Protein AF-A0A922XFR5-F1 (afdb_monomer_lite)

pLDDT: mean 88.76, std 14.53, range [26.66, 98.44]

Structure (mmCIF, N/CA/C/O backbone):
data_AF-A0A922XFR5-F1
#
_entry.id   AF-A0A922XFR5-F1
#
loop_
_atom_site.group_PDB
_atom_site.id
_atom_site.type_symbol
_atom_site.label_atom_id
_atom_site.label_alt_id
_atom_site.label_comp_id
_atom_site.label_asym_id
_atom_site.label_entity_id
_atom_site.label_seq_id
_atom_site.pdbx_PDB_ins_code
_atom_site.Cartn_x
_atom_site.Cartn_y
_atom_site.Cartn_z
_atom_site.occupancy
_atom_site.B_iso_or_equiv
_atom_site.auth_seq_id
_atom_site.auth_comp_id
_atom_site.auth_asym_id
_atom_site.auth_atom_id
_atom_site.pdbx_PDB_model_num
ATOM 1 N N . MET A 1 1 ? -13.979 -2.930 -39.082 1.00 29.98 1 MET A N 1
ATOM 2 C CA . MET A 1 1 ? -14.237 -2.224 -37.809 1.00 29.98 1 MET A CA 1
ATOM 3 C C . MET A 1 1 ? -14.228 -3.262 -36.703 1.00 29.98 1 MET A C 1
ATOM 5 O O . MET A 1 1 ? -15.200 -3.990 -36.569 1.00 29.98 1 MET A O 1
ATOM 9 N N . ALA A 1 2 ? -13.094 -3.421 -36.020 1.00 27.09 2 ALA A N 1
ATOM 10 C CA . ALA A 1 2 ? -12.931 -4.389 -34.940 1.00 27.09 2 ALA A CA 1
ATOM 11 C C . ALA A 1 2 ? -13.116 -3.671 -33.601 1.00 27.09 2 ALA A C 1
ATOM 13 O O . ALA A 1 2 ? -12.470 -2.659 -33.331 1.00 27.09 2 ALA A O 1
ATOM 14 N N . THR A 1 3 ? -14.049 -4.181 -32.810 1.00 26.66 3 THR A N 1
ATOM 15 C CA . THR A 1 3 ? -14.408 -3.720 -31.474 1.00 26.66 3 THR A CA 1
ATOM 16 C C . THR A 1 3 ? -13.213 -3.912 -30.544 1.00 26.66 3 THR A C 1
ATOM 18 O O . THR A 1 3 ? -12.797 -5.041 -30.294 1.00 26.66 3 THR A O 1
ATOM 21 N N . ALA A 1 4 ? -12.640 -2.814 -30.050 1.00 30.84 4 ALA A N 1
ATOM 22 C CA . ALA A 1 4 ? -11.650 -2.856 -28.983 1.00 30.84 4 ALA A CA 1
ATOM 23 C C . ALA A 1 4 ? -12.293 -3.479 -27.735 1.00 30.84 4 ALA A C 1
ATOM 25 O O . ALA A 1 4 ? -13.355 -3.034 -27.291 1.00 30.84 4 ALA A O 1
ATOM 26 N N . ALA A 1 5 ? -11.668 -4.526 -27.195 1.00 29.92 5 ALA A N 1
ATOM 27 C CA . ALA A 1 5 ? -12.062 -5.114 -25.927 1.00 29.92 5 ALA A CA 1
ATOM 28 C C . ALA A 1 5 ? -11.994 -4.031 -24.840 1.00 29.92 5 ALA A C 1
ATOM 30 O O . ALA A 1 5 ? -10.959 -3.394 -24.645 1.00 29.92 5 ALA A O 1
ATOM 31 N N . ARG A 1 6 ? -13.122 -3.783 -24.166 1.00 34.06 6 ARG A N 1
ATOM 32 C CA . ARG A 1 6 ? -13.171 -2.921 -22.984 1.00 34.06 6 ARG A CA 1
ATOM 33 C C . ARG A 1 6 ? -12.269 -3.533 -21.911 1.00 34.06 6 ARG A C 1
ATOM 35 O O . ARG A 1 6 ? -12.455 -4.696 -21.553 1.00 34.06 6 ARG A O 1
ATOM 42 N N . ALA A 1 7 ? -11.338 -2.732 -21.394 1.00 39.91 7 ALA A N 1
ATOM 43 C CA . ALA A 1 7 ? -10.716 -2.975 -20.099 1.00 39.91 7 ALA A CA 1
ATOM 44 C C . ALA A 1 7 ? -11.827 -3.315 -19.089 1.00 39.91 7 ALA A C 1
ATOM 46 O O . ALA A 1 7 ? -12.864 -2.648 -19.077 1.00 39.91 7 ALA A O 1
ATOM 47 N N . GLY A 1 8 ? -11.643 -4.402 -18.334 1.00 40.25 8 GLY A N 1
ATOM 48 C CA . GLY A 1 8 ? -12.671 -4.973 -17.461 1.00 40.25 8 GLY A CA 1
ATOM 49 C C . GLY A 1 8 ? -13.310 -3.916 -16.563 1.00 40.25 8 GLY A C 1
ATOM 50 O O . GLY A 1 8 ? -12.606 -3.092 -15.983 1.00 40.25 8 GLY A O 1
ATOM 51 N N . GLU A 1 9 ? -14.640 -3.932 -16.498 1.00 38.00 9 GLU A N 1
ATOM 52 C CA . GLU A 1 9 ? -15.442 -2.974 -15.739 1.00 38.00 9 GLU A CA 1
ATOM 53 C C . GLU A 1 9 ? -14.920 -2.847 -14.302 1.00 38.00 9 GLU A C 1
ATOM 55 O O . GLU A 1 9 ? -14.861 -3.816 -13.542 1.00 38.00 9 GLU A O 1
ATOM 60 N N . SER A 1 10 ? -14.525 -1.629 -13.933 1.00 57.09 10 SER A N 1
ATOM 61 C CA . SER A 1 10 ? -14.283 -1.254 -12.546 1.00 57.09 10 SER A CA 1
ATOM 62 C C . SER A 1 10 ? -15.570 -1.482 -11.755 1.00 57.09 10 SER A C 1
ATOM 64 O O . SER A 1 10 ? -16.579 -0.830 -12.025 1.00 57.09 10 SER A O 1
ATOM 66 N N . SER A 1 11 ? -15.552 -2.391 -10.780 1.00 74.81 11 SER A N 1
ATOM 67 C CA . SER A 1 11 ? -16.662 -2.510 -9.832 1.00 74.81 11 SER A CA 1
ATOM 68 C C . SER A 1 11 ? -16.739 -1.242 -8.986 1.00 74.81 11 SER A C 1
ATOM 70 O O . SER A 1 11 ? -15.722 -0.803 -8.439 1.00 74.81 11 SER A O 1
ATOM 72 N N . GLU A 1 12 ? -17.944 -0.694 -8.838 1.00 86.38 12 GLU A N 1
ATOM 73 C CA . GLU A 1 12 ? -18.210 0.436 -7.949 1.00 86.38 12 GLU A CA 1
ATOM 74 C C . GLU A 1 12 ? -17.898 0.089 -6.487 1.00 86.38 12 GLU A C 1
ATOM 76 O O . GLU A 1 12 ? -17.862 -1.081 -6.080 1.00 86.38 12 GLU A O 1
ATOM 81 N N . ALA A 1 13 ? -17.673 1.128 -5.686 1.00 90.69 13 ALA A N 1
ATOM 82 C CA . ALA A 1 13 ? -17.503 0.988 -4.252 1.00 90.69 13 ALA A CA 1
ATOM 83 C C . ALA A 1 13 ? -18.782 0.458 -3.585 1.00 90.69 13 ALA A C 1
ATOM 85 O O . ALA A 1 13 ? -19.897 0.766 -4.001 1.00 90.69 13 ALA A O 1
ATOM 86 N N . SER A 1 14 ? -18.639 -0.300 -2.498 1.00 92.44 14 SER A N 1
ATOM 87 C CA . SER A 1 14 ? -19.768 -0.972 -1.846 1.00 92.44 14 SER A CA 1
ATOM 88 C C . SER A 1 14 ? -19.690 -0.892 -0.324 1.00 92.44 14 SER A C 1
ATOM 90 O O . SER A 1 14 ? -18.620 -0.995 0.270 1.00 92.44 14 SER A O 1
ATOM 92 N N . THR A 1 15 ? -20.852 -0.773 0.314 1.00 91.94 15 THR A N 1
ATOM 93 C CA . THR A 1 15 ? -21.045 -0.891 1.773 1.00 91.94 15 THR A CA 1
ATOM 94 C C . THR A 1 15 ? -22.061 -1.983 2.133 1.00 91.94 15 THR A C 1
ATOM 96 O O . THR A 1 15 ? -22.548 -2.017 3.257 1.00 91.94 15 THR A O 1
ATOM 99 N N . SER A 1 16 ? -22.443 -2.849 1.184 1.00 93.19 16 SER A N 1
ATOM 100 C CA . SER A 1 16 ? -23.486 -3.856 1.414 1.00 93.19 16 SER A CA 1
ATOM 101 C C . SER A 1 16 ? -23.030 -4.976 2.356 1.00 93.19 16 SER A C 1
ATOM 103 O O . SER A 1 16 ? -21.865 -5.386 2.352 1.00 93.19 16 SER A O 1
ATOM 105 N N . GLU A 1 17 ? -23.978 -5.531 3.112 1.00 93.62 17 GLU A N 1
ATOM 106 C CA . GLU A 1 17 ? -23.730 -6.653 4.026 1.00 93.62 17 GLU A CA 1
ATOM 107 C C . GLU A 1 17 ? -23.214 -7.902 3.295 1.00 93.62 17 GLU A C 1
ATOM 109 O O . GLU A 1 17 ? -22.351 -8.615 3.806 1.00 93.62 17 GLU A O 1
ATOM 114 N N . ALA A 1 18 ? -23.696 -8.155 2.073 1.00 95.88 18 ALA A N 1
ATOM 115 C CA . ALA A 1 18 ? -23.247 -9.281 1.255 1.00 95.88 18 ALA A CA 1
ATOM 116 C C . ALA A 1 18 ? -21.755 -9.160 0.899 1.00 95.88 18 ALA A C 1
ATOM 118 O O . ALA A 1 18 ? -20.990 -10.109 1.095 1.00 95.88 18 ALA A O 1
ATOM 119 N N . THR A 1 19 ? -21.336 -7.973 0.453 1.00 96.00 19 THR A N 1
ATOM 120 C CA . THR A 1 19 ? -19.939 -7.631 0.150 1.00 96.00 19 THR A CA 1
ATOM 121 C C . THR A 1 19 ? -19.064 -7.711 1.403 1.00 96.00 19 THR A C 1
ATOM 123 O O . THR A 1 19 ? -17.961 -8.260 1.362 1.00 96.00 19 THR A O 1
ATOM 126 N N . GLN A 1 20 ? -19.560 -7.216 2.540 1.00 96.56 20 GLN A N 1
ATOM 127 C CA . GLN A 1 20 ? -18.869 -7.308 3.827 1.00 96.56 20 GLN A CA 1
ATOM 128 C C . GLN A 1 20 ? -18.651 -8.764 4.249 1.00 96.56 20 GLN A C 1
ATOM 130 O O . GLN A 1 20 ? -17.552 -9.144 4.656 1.00 96.56 20 GLN A O 1
ATOM 135 N N . ALA A 1 21 ? -19.686 -9.600 4.136 1.00 96.69 21 ALA A N 1
ATOM 136 C CA . ALA A 1 21 ? -19.612 -11.012 4.489 1.00 96.69 21 ALA A CA 1
ATOM 137 C C . ALA A 1 21 ? -18.657 -11.787 3.568 1.00 96.69 21 ALA A C 1
ATOM 139 O O . ALA A 1 21 ? -17.939 -12.666 4.042 1.00 96.69 21 ALA A O 1
ATOM 140 N N . GLU A 1 22 ? -18.628 -11.463 2.273 1.00 96.12 22 GLU A N 1
ATOM 141 C CA . GLU A 1 22 ? -17.660 -12.003 1.312 1.00 96.12 22 GLU A CA 1
ATOM 142 C C . GLU A 1 22 ? -16.221 -11.647 1.704 1.00 96.12 22 GLU A C 1
ATOM 144 O O . GLU A 1 22 ? -15.396 -12.546 1.857 1.00 96.12 22 GLU A O 1
ATOM 149 N N . SER A 1 23 ? -15.947 -10.361 1.946 1.00 96.31 23 SER A N 1
ATOM 150 C CA . SER A 1 23 ? -14.629 -9.875 2.373 1.00 96.31 23 SER A CA 1
ATOM 151 C C . SER A 1 23 ? -14.168 -10.530 3.677 1.00 96.31 23 SER A C 1
ATOM 153 O O . SER A 1 23 ? -13.049 -11.028 3.790 1.00 96.31 23 SER A O 1
ATOM 155 N N . ARG A 1 24 ? -15.067 -10.640 4.662 1.00 97.06 24 ARG A N 1
ATOM 156 C CA . ARG A 1 24 ? -14.761 -11.295 5.938 1.00 97.06 24 ARG A CA 1
ATOM 157 C C . ARG A 1 24 ? -14.366 -12.763 5.754 1.00 97.06 24 ARG A C 1
ATOM 159 O O . ARG A 1 24 ? -13.491 -13.241 6.469 1.00 97.06 24 ARG A O 1
ATOM 166 N N . ARG A 1 25 ? -14.984 -13.481 4.807 1.00 95.94 25 ARG A N 1
ATOM 167 C CA . ARG A 1 25 ? -14.645 -14.884 4.505 1.00 95.94 25 ARG A CA 1
ATOM 168 C C . ARG A 1 25 ? -13.300 -15.038 3.793 1.00 95.94 25 ARG A C 1
ATOM 170 O O . ARG A 1 25 ? -12.688 -16.092 3.929 1.00 95.94 25 ARG A O 1
ATOM 177 N N . SER A 1 26 ? -12.837 -14.030 3.051 1.00 94.38 26 SER A N 1
ATOM 178 C CA . SER A 1 26 ? -11.552 -14.099 2.343 1.00 94.38 26 SER A CA 1
ATOM 179 C C . SER A 1 26 ? -10.339 -13.841 3.240 1.00 94.38 26 SER A C 1
ATOM 181 O O . SER A 1 26 ? -9.211 -14.077 2.811 1.00 94.38 26 SER A O 1
ATOM 183 N N . ILE A 1 27 ? -10.540 -13.363 4.474 1.00 97.31 27 ILE A N 1
ATOM 184 C CA . ILE A 1 27 ? -9.463 -13.117 5.440 1.00 97.31 27 ILE A CA 1
ATOM 185 C C . ILE A 1 27 ? -9.073 -14.441 6.118 1.00 97.31 27 ILE A C 1
ATOM 187 O O . ILE A 1 27 ? -9.879 -15.013 6.859 1.00 97.31 27 ILE A O 1
ATOM 191 N N . PRO A 1 28 ? -7.834 -14.938 5.943 1.00 96.12 28 PRO A N 1
ATOM 192 C CA . PRO A 1 28 ? -7.411 -16.209 6.516 1.00 96.12 28 PRO A CA 1
ATOM 193 C C . PRO A 1 28 ? -7.019 -16.042 7.993 1.00 96.12 28 PRO A C 1
ATOM 195 O O . PRO A 1 28 ? -5.842 -16.091 8.340 1.00 96.12 28 PRO A O 1
ATOM 198 N N . LEU A 1 29 ? -8.001 -15.877 8.889 1.00 96.38 29 LEU A N 1
ATOM 199 C CA . LEU A 1 29 ? -7.775 -15.647 10.329 1.00 96.38 29 LEU A CA 1
ATOM 200 C C . LEU A 1 29 ? -6.796 -16.647 10.971 1.00 96.38 29 LEU A C 1
ATOM 202 O O . LEU A 1 29 ? -6.011 -16.272 11.839 1.00 96.38 29 LEU A O 1
ATOM 206 N N . ALA A 1 30 ? -6.807 -17.908 10.534 1.00 96.62 30 ALA A N 1
ATOM 207 C CA . ALA A 1 30 ? -5.901 -18.944 11.031 1.00 96.62 30 ALA A CA 1
ATOM 208 C C . ALA A 1 30 ? -4.420 -18.714 10.659 1.00 96.62 30 ALA A C 1
ATOM 210 O O . ALA A 1 30 ? -3.543 -19.200 11.366 1.00 96.62 30 ALA A O 1
ATOM 211 N N . LYS A 1 31 ? -4.138 -17.970 9.579 1.00 97.25 31 LYS A N 1
ATOM 212 C CA . LYS A 1 31 ? -2.778 -17.613 9.136 1.00 97.25 31 LYS A CA 1
ATOM 213 C C . LYS A 1 31 ? -2.261 -16.312 9.754 1.00 97.25 31 LYS A C 1
ATOM 215 O O . LYS A 1 31 ? -1.058 -16.082 9.733 1.00 97.25 31 LYS A O 1
ATOM 220 N N . ILE A 1 32 ? -3.148 -15.481 10.305 1.00 97.69 32 ILE A N 1
ATOM 221 C CA . ILE A 1 32 ? -2.755 -14.277 11.047 1.00 97.69 32 ILE A CA 1
ATOM 222 C C . ILE A 1 32 ? -1.973 -14.691 12.292 1.00 97.69 32 ILE A C 1
ATOM 224 O O . ILE A 1 32 ? -2.370 -15.644 12.973 1.00 97.69 32 ILE A O 1
ATOM 228 N N . ASP A 1 33 ? -0.897 -13.961 12.592 1.00 93.56 33 ASP A N 1
ATOM 229 C CA . ASP A 1 33 ? -0.103 -14.142 13.808 1.00 93.56 33 ASP A CA 1
ATOM 230 C C . ASP A 1 33 ? -1.028 -14.215 15.046 1.00 93.56 33 ASP A C 1
ATOM 232 O O . ASP A 1 33 ? -1.878 -13.330 15.232 1.00 93.56 33 ASP A O 1
ATOM 236 N N . PRO A 1 34 ? -0.909 -15.263 15.889 1.00 96.56 34 PRO A N 1
ATOM 237 C CA . PRO A 1 34 ? -1.756 -15.443 17.064 1.00 96.56 34 PRO A CA 1
ATOM 238 C C . PRO A 1 34 ? -1.871 -14.205 17.957 1.00 96.56 34 PRO A C 1
ATOM 240 O O . PRO A 1 34 ? -2.935 -14.003 18.541 1.00 96.56 34 PRO A O 1
ATOM 243 N N . GLN A 1 35 ? -0.832 -13.364 18.027 1.00 96.38 35 GLN A N 1
ATOM 244 C CA . GLN A 1 35 ? -0.852 -12.150 18.846 1.00 96.38 35 GLN A CA 1
ATOM 245 C C . GLN A 1 35 ? -1.883 -11.111 18.364 1.00 96.38 35 GLN A C 1
ATOM 247 O O . GLN A 1 35 ? -2.485 -10.415 19.178 1.00 96.38 35 GLN A O 1
ATOM 252 N N . PHE A 1 36 ? -2.131 -11.020 17.050 1.00 97.62 36 PHE A N 1
ATOM 253 C CA . PHE A 1 36 ? -3.036 -10.022 16.460 1.00 97.62 36 PHE A CA 1
ATOM 254 C C . PHE A 1 36 ? -4.434 -10.575 16.175 1.00 97.62 36 PHE A C 1
ATOM 256 O O . PHE A 1 36 ? -5.383 -9.807 16.003 1.00 97.62 36 PHE A O 1
ATOM 263 N N . ARG A 1 37 ? -4.589 -11.904 16.140 1.00 97.94 37 ARG A N 1
ATOM 264 C CA . ARG A 1 37 ? -5.852 -12.572 15.798 1.00 97.94 37 ARG A CA 1
ATOM 265 C C . ARG A 1 37 ? -7.050 -12.107 16.647 1.00 97.94 37 ARG A C 1
ATOM 267 O O . ARG A 1 37 ? -8.096 -11.870 16.042 1.00 97.94 37 ARG A O 1
ATOM 274 N N . PRO A 1 38 ? -6.947 -11.921 17.983 1.00 97.56 38 PRO A N 1
ATOM 275 C CA . PRO A 1 38 ? -8.071 -11.427 18.783 1.00 97.56 38 PRO A CA 1
ATOM 276 C C . PRO A 1 38 ? -8.521 -10.019 18.376 1.00 97.56 38 PRO A C 1
ATOM 278 O O . PRO A 1 38 ? -9.718 -9.780 18.231 1.00 97.56 38 PRO A O 1
ATOM 281 N N . ALA A 1 39 ? -7.575 -9.107 18.136 1.00 96.94 39 ALA A N 1
ATOM 282 C CA . ALA A 1 39 ? -7.875 -7.734 17.734 1.00 96.94 39 ALA A CA 1
ATOM 283 C C . ALA A 1 39 ? -8.526 -7.685 16.343 1.00 96.94 39 ALA A C 1
ATOM 285 O O . ALA A 1 39 ? -9.562 -7.047 16.163 1.00 96.94 39 ALA A O 1
ATOM 286 N N . VAL A 1 40 ? -7.981 -8.435 15.379 1.00 98.31 40 VAL A N 1
ATOM 287 C CA . VAL A 1 40 ? -8.573 -8.552 14.038 1.00 98.31 40 VAL A CA 1
ATOM 288 C C . VAL A 1 40 ? -9.990 -9.125 14.120 1.00 98.31 40 VAL A C 1
ATOM 290 O O . VAL A 1 40 ? -10.917 -8.557 13.547 1.00 98.31 40 VAL A O 1
ATOM 293 N N . ALA A 1 41 ? -10.192 -10.212 14.871 1.00 97.62 41 ALA A N 1
ATOM 294 C CA . ALA A 1 41 ? -11.512 -10.816 15.039 1.00 97.62 41 ALA A CA 1
ATOM 295 C C . ALA A 1 41 ? -12.522 -9.842 15.674 1.00 97.62 41 ALA A C 1
ATOM 297 O O . ALA A 1 41 ? -13.667 -9.782 15.228 1.00 97.62 41 ALA A O 1
ATOM 298 N N . ALA A 1 42 ? -12.101 -9.043 16.659 1.00 95.44 42 ALA A N 1
ATOM 299 C CA . ALA A 1 42 ? -12.957 -8.066 17.330 1.00 95.44 42 ALA A CA 1
ATOM 300 C C . ALA A 1 42 ? -13.427 -6.923 16.411 1.00 95.44 42 ALA A C 1
ATOM 302 O O . ALA A 1 42 ? -14.540 -6.421 16.597 1.00 95.44 42 ALA A O 1
ATOM 303 N N . VAL A 1 43 ? -12.608 -6.516 15.433 1.00 96.75 43 VAL A N 1
ATOM 304 C CA . VAL A 1 43 ? -12.993 -5.532 14.404 1.00 96.75 43 VAL A CA 1
ATOM 305 C C . VAL A 1 43 ? -13.923 -6.161 13.364 1.00 96.75 43 VAL A C 1
ATOM 307 O O . VAL A 1 43 ? -14.919 -5.555 12.985 1.00 96.75 43 VAL A O 1
ATOM 310 N N . LEU A 1 44 ? -13.637 -7.389 12.918 1.00 97.12 44 LEU A N 1
ATOM 311 C CA . LEU A 1 44 ? -14.427 -8.070 11.882 1.00 97.12 44 LEU A CA 1
ATOM 312 C C . LEU A 1 44 ? -15.806 -8.554 12.356 1.00 97.12 44 LEU A C 1
ATOM 314 O O . LEU A 1 44 ? -16.710 -8.724 11.531 1.00 97.12 44 LEU A O 1
ATOM 318 N N . ALA A 1 45 ? -15.953 -8.837 13.653 1.00 95.31 45 ALA A N 1
ATOM 319 C CA . ALA A 1 45 ? -17.203 -9.319 14.233 1.00 95.31 45 ALA A CA 1
ATOM 320 C C . ALA A 1 45 ? -18.300 -8.247 14.214 1.00 95.31 45 ALA A C 1
ATOM 322 O O . ALA A 1 45 ? -19.443 -8.562 13.891 1.00 95.31 45 ALA A O 1
ATOM 323 N N . ASP A 1 46 ? -17.935 -7.002 14.524 1.00 91.06 46 ASP A N 1
ATOM 324 C CA . ASP A 1 46 ? -18.862 -5.876 14.651 1.00 91.06 46 ASP A CA 1
ATOM 325 C C . ASP A 1 46 ? -18.177 -4.558 14.232 1.00 91.06 46 ASP A C 1
ATOM 327 O O . ASP A 1 46 ? -17.761 -3.761 15.084 1.00 91.06 46 ASP A O 1
ATOM 331 N N . PRO A 1 47 ? -17.947 -4.349 12.921 1.00 93.12 47 PRO A N 1
ATOM 332 C CA . PRO A 1 47 ? -17.404 -3.094 12.425 1.00 93.12 47 PRO A CA 1
ATOM 333 C C . PRO A 1 47 ? -18.477 -2.002 12.479 1.00 93.12 47 PRO A C 1
ATOM 335 O O . PRO A 1 47 ? -19.614 -2.196 12.057 1.00 93.12 47 PRO A O 1
ATOM 338 N N . THR A 1 48 ? -18.093 -0.809 12.923 1.00 90.69 48 THR A N 1
ATOM 339 C CA . THR A 1 48 ? -18.946 0.386 12.860 1.00 90.69 48 THR A CA 1
ATOM 340 C C . THR A 1 48 ? -19.181 0.834 11.417 1.00 90.69 48 THR A C 1
ATOM 342 O O . THR A 1 48 ? -20.252 1.338 11.086 1.00 90.69 48 THR A O 1
ATOM 345 N N . ILE A 1 49 ? -18.165 0.689 10.563 1.00 90.38 49 ILE A N 1
ATOM 346 C CA . ILE A 1 49 ? -18.206 1.048 9.145 1.00 90.38 49 ILE A CA 1
ATOM 347 C C . ILE A 1 49 ? -17.523 -0.062 8.348 1.00 90.38 49 ILE A C 1
ATOM 349 O O . ILE A 1 49 ? -16.425 -0.502 8.696 1.00 90.38 49 ILE A O 1
ATOM 353 N N . PHE A 1 50 ? -18.147 -0.469 7.246 1.00 93.88 50 PHE A N 1
ATOM 354 C CA . PHE A 1 50 ? -17.512 -1.274 6.212 1.00 93.88 50 PHE A CA 1
ATOM 355 C C . PHE A 1 50 ? -17.496 -0.503 4.893 1.00 93.88 50 PHE A C 1
ATOM 357 O O . PHE A 1 50 ? -18.522 0.027 4.458 1.00 93.88 50 PHE A O 1
ATOM 364 N N . ARG A 1 51 ? -16.337 -0.473 4.233 1.00 94.81 51 ARG A N 1
ATOM 365 C CA . ARG A 1 51 ? -16.183 0.098 2.895 1.00 94.81 51 ARG A CA 1
ATOM 366 C C . ARG A 1 51 ? -15.315 -0.805 2.034 1.00 94.81 51 ARG A C 1
ATOM 368 O O . ARG A 1 51 ? -14.150 -1.019 2.343 1.00 94.81 51 ARG A O 1
ATOM 375 N N . ARG A 1 52 ? -15.869 -1.273 0.921 1.00 96.19 52 ARG A N 1
ATOM 376 C CA . ARG A 1 52 ? -15.108 -1.755 -0.232 1.00 96.19 52 ARG A CA 1
ATOM 377 C C . ARG A 1 52 ? -14.881 -0.580 -1.171 1.00 96.19 52 ARG A C 1
ATOM 379 O O . ARG A 1 52 ? -15.858 -0.010 -1.657 1.00 96.19 52 ARG A O 1
ATOM 386 N N . MET A 1 53 ? -13.623 -0.226 -1.403 1.00 95.50 53 MET A N 1
ATOM 387 C CA . MET A 1 53 ? -13.239 0.801 -2.372 1.00 95.50 53 MET A CA 1
ATOM 388 C C . MET A 1 53 ? -13.493 0.297 -3.806 1.00 95.50 53 MET A C 1
ATOM 390 O O . MET A 1 53 ? -13.608 -0.920 -4.008 1.00 95.50 53 MET A O 1
ATOM 394 N N . PRO A 1 54 ? -13.574 1.192 -4.811 1.00 93.25 54 PRO A N 1
ATOM 395 C CA . PRO A 1 54 ? -13.708 0.784 -6.205 1.00 93.25 54 PRO A CA 1
ATOM 396 C C . PRO A 1 54 ? -12.572 -0.151 -6.623 1.00 93.25 54 PRO A C 1
ATOM 398 O O . PRO A 1 54 ? -11.434 0.000 -6.176 1.00 93.25 54 PRO A O 1
ATOM 401 N N . THR A 1 55 ? -12.853 -1.100 -7.513 1.00 94.62 55 THR A N 1
ATOM 402 C CA . THR A 1 55 ? -11.777 -1.872 -8.145 1.00 94.62 55 THR A CA 1
ATOM 403 C C . THR A 1 55 ? -11.079 -1.003 -9.183 1.00 94.62 55 THR A C 1
ATOM 405 O O . THR A 1 55 ? -11.715 -0.516 -10.116 1.00 94.62 55 THR A O 1
ATOM 408 N N . SER A 1 56 ? -9.765 -0.842 -9.045 1.00 94.50 56 SER A N 1
ATOM 409 C CA . SER A 1 56 ? -8.941 -0.080 -9.983 1.00 94.50 56 SER A CA 1
ATOM 410 C C . SER A 1 56 ? -8.088 -1.020 -10.822 1.00 94.50 56 SER A C 1
ATOM 412 O O . SER A 1 56 ? -7.408 -1.888 -10.279 1.00 94.50 56 SER A O 1
ATOM 414 N N . VAL A 1 57 ? -8.100 -0.823 -12.140 1.00 95.31 57 VAL A N 1
ATOM 415 C CA . VAL A 1 57 ? -7.228 -1.520 -13.091 1.00 95.31 57 VAL A CA 1
ATOM 416 C C . VAL A 1 57 ? -6.266 -0.499 -13.675 1.00 95.31 57 VAL A C 1
ATOM 418 O O . VAL A 1 57 ? -6.702 0.497 -14.249 1.00 95.31 57 VAL A O 1
ATOM 421 N N . VAL A 1 58 ? -4.967 -0.726 -13.506 1.00 94.75 58 VAL A N 1
ATOM 422 C CA . VAL A 1 58 ? -3.927 0.230 -13.900 1.00 94.75 58 VAL A CA 1
ATOM 423 C C . VAL A 1 58 ? -2.852 -0.428 -14.750 1.00 94.75 58 VAL A C 1
ATOM 425 O O . VAL A 1 58 ? -2.500 -1.589 -14.529 1.00 94.75 58 VAL A O 1
ATOM 428 N N . ASP A 1 59 ? -2.309 0.321 -15.713 1.00 94.81 59 ASP A N 1
ATOM 429 C CA . ASP A 1 59 ? -1.073 -0.069 -16.397 1.00 94.81 59 ASP A CA 1
ATOM 430 C C . ASP A 1 59 ? 0.065 0.081 -15.387 1.00 94.81 59 ASP A C 1
ATOM 432 O O . ASP A 1 59 ? 0.472 1.192 -15.033 1.00 94.81 59 ASP A O 1
ATOM 436 N N . CYS A 1 60 ? 0.489 -1.046 -14.830 1.00 96.00 60 CYS A N 1
ATOM 437 C CA . CYS A 1 60 ? 1.527 -1.114 -13.823 1.00 96.00 60 CYS A CA 1
ATOM 438 C C . CYS A 1 60 ? 2.245 -2.452 -13.951 1.00 96.00 60 CYS A C 1
ATOM 440 O O . CYS A 1 60 ? 1.612 -3.500 -14.114 1.00 96.00 60 CYS A O 1
ATOM 442 N N . ARG A 1 61 ? 3.574 -2.430 -13.853 1.00 95.38 61 ARG A N 1
ATOM 443 C CA . ARG A 1 61 ? 4.364 -3.657 -13.807 1.00 95.38 61 ARG A CA 1
ATOM 444 C C . ARG A 1 61 ? 4.099 -4.390 -12.487 1.00 95.38 61 ARG A C 1
ATOM 446 O O . ARG A 1 61 ? 4.231 -3.768 -11.428 1.00 95.38 61 ARG A O 1
ATOM 453 N N . PRO A 1 62 ? 3.742 -5.690 -12.520 1.00 96.50 62 PRO A N 1
ATOM 454 C CA . PRO A 1 62 ? 3.368 -6.427 -11.314 1.00 96.50 62 PRO A CA 1
ATOM 455 C C . PRO A 1 62 ? 4.425 -6.386 -10.203 1.00 96.50 62 PRO A C 1
ATOM 457 O O . PRO A 1 62 ? 4.089 -6.264 -9.029 1.00 96.50 62 PRO A O 1
ATOM 460 N N . GLU A 1 63 ? 5.705 -6.429 -10.564 1.00 96.19 63 GLU A N 1
ATOM 461 C CA . GLU A 1 63 ? 6.825 -6.443 -9.623 1.00 96.19 63 GLU A CA 1
ATOM 462 C C . GLU A 1 63 ? 6.939 -5.117 -8.860 1.00 96.19 63 GLU A C 1
ATOM 464 O O . GLU A 1 63 ? 7.136 -5.114 -7.643 1.00 96.19 63 GLU A O 1
ATOM 469 N N . LEU A 1 64 ? 6.754 -3.987 -9.554 1.00 97.81 64 LEU A N 1
ATOM 470 C CA . LEU A 1 64 ? 6.720 -2.670 -8.920 1.00 97.81 64 LEU A CA 1
ATOM 471 C C . LEU A 1 64 ? 5.488 -2.524 -8.027 1.00 97.81 64 LEU A C 1
ATOM 473 O O . LEU A 1 64 ? 5.610 -2.017 -6.913 1.00 97.81 64 LEU A O 1
ATOM 477 N N . PHE A 1 65 ? 4.324 -2.995 -8.482 1.00 98.25 65 PHE A N 1
ATOM 478 C CA . PHE A 1 65 ? 3.106 -2.965 -7.675 1.00 98.25 65 PHE A CA 1
ATOM 479 C C . PHE A 1 65 ? 3.301 -3.708 -6.348 1.00 98.25 65 PHE A C 1
ATOM 481 O O . PHE A 1 65 ? 3.063 -3.144 -5.280 1.00 98.25 65 PHE A O 1
ATOM 488 N N . THR A 1 66 ? 3.785 -4.952 -6.404 1.00 98.12 66 THR A N 1
ATOM 489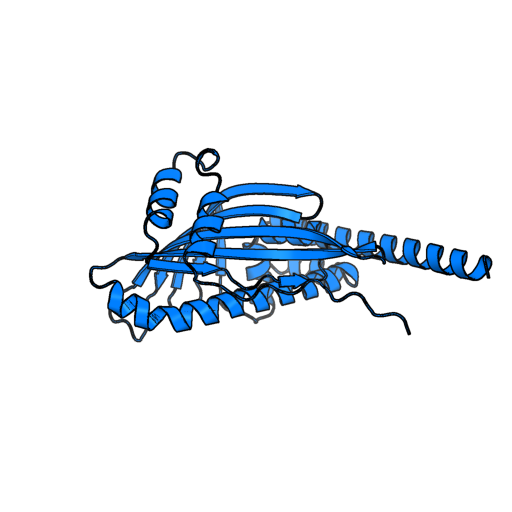 C CA . THR A 1 66 ? 4.049 -5.759 -5.205 1.00 98.12 66 THR A CA 1
ATOM 490 C C . THR A 1 66 ? 5.095 -5.105 -4.306 1.00 98.12 66 THR A C 1
ATOM 492 O O . THR A 1 66 ? 4.909 -5.068 -3.091 1.00 98.12 66 THR A O 1
ATOM 495 N N . PHE A 1 67 ? 6.162 -4.531 -4.872 1.00 98.00 67 PHE A N 1
ATOM 496 C CA . PHE A 1 67 ? 7.159 -3.803 -4.087 1.00 98.00 67 PHE A CA 1
ATOM 497 C C . PHE A 1 67 ? 6.539 -2.634 -3.304 1.00 98.00 67 PHE A C 1
ATOM 499 O O . PHE A 1 67 ? 6.778 -2.517 -2.101 1.00 98.00 67 PHE A O 1
ATOM 506 N N . LEU A 1 68 ? 5.725 -1.797 -3.953 1.00 97.56 68 LEU A N 1
ATOM 507 C CA . LEU A 1 68 ? 5.081 -0.646 -3.309 1.00 97.56 68 LEU A CA 1
ATOM 508 C C . LEU A 1 68 ? 4.041 -1.077 -2.268 1.00 97.56 68 LEU A C 1
ATOM 510 O O . LEU A 1 68 ? 3.968 -0.474 -1.201 1.00 97.56 68 LEU A O 1
ATOM 514 N N . ALA A 1 69 ? 3.283 -2.143 -2.537 1.00 96.56 69 ALA A N 1
ATOM 515 C CA . ALA A 1 69 ? 2.310 -2.693 -1.594 1.00 96.56 69 ALA A CA 1
ATOM 516 C C . ALA A 1 69 ? 2.971 -3.215 -0.303 1.00 96.56 69 ALA A C 1
ATOM 518 O O . ALA A 1 69 ? 2.417 -3.062 0.784 1.00 96.56 69 ALA A O 1
ATOM 519 N N . LEU A 1 70 ? 4.172 -3.793 -0.417 1.00 95.75 70 LEU A N 1
ATOM 520 C CA . LEU A 1 70 ? 4.971 -4.261 0.721 1.00 95.75 70 LEU A CA 1
ATOM 521 C C . LEU A 1 70 ? 5.716 -3.133 1.448 1.00 95.75 70 LEU A C 1
ATOM 523 O O . LEU A 1 70 ? 6.045 -3.273 2.625 1.00 95.75 70 LEU A O 1
ATOM 527 N N . ASN A 1 71 ? 5.975 -2.020 0.760 1.00 96.31 71 ASN A N 1
ATOM 528 C CA . ASN A 1 71 ? 6.724 -0.877 1.278 1.00 96.31 71 ASN A CA 1
ATOM 529 C C . ASN A 1 71 ? 5.909 0.420 1.113 1.00 96.31 71 ASN A C 1
ATOM 531 O O . ASN A 1 71 ? 6.343 1.333 0.403 1.00 96.31 71 ASN A O 1
ATOM 535 N N . PRO A 1 72 ? 4.725 0.534 1.749 1.00 94.25 72 PRO A N 1
ATOM 536 C CA . PRO A 1 72 ? 3.841 1.687 1.575 1.00 94.25 72 PRO A CA 1
ATOM 537 C C . PRO A 1 72 ? 4.507 3.010 1.978 1.00 94.25 72 PRO A C 1
ATOM 539 O O . PRO A 1 72 ? 4.173 4.061 1.434 1.00 94.25 72 PRO A O 1
ATOM 542 N N . GLU A 1 73 ? 5.491 2.975 2.883 1.00 95.50 73 GLU A N 1
ATOM 543 C CA . GLU A 1 73 ? 6.267 4.151 3.284 1.00 95.50 73 GLU A CA 1
ATOM 544 C C . GLU A 1 73 ? 7.081 4.742 2.133 1.00 95.50 73 GLU A C 1
ATOM 546 O O . GLU A 1 73 ? 7.281 5.952 2.087 1.00 95.50 73 GLU A O 1
ATOM 551 N N . VAL A 1 74 ? 7.492 3.918 1.166 1.00 96.62 74 VAL A N 1
ATOM 552 C CA . VAL A 1 74 ? 8.199 4.385 -0.030 1.00 96.62 74 VAL A CA 1
ATOM 553 C C . VAL A 1 74 ? 7.262 5.226 -0.886 1.00 96.62 74 VAL A C 1
ATOM 555 O O . VAL A 1 74 ? 7.629 6.314 -1.314 1.00 96.62 74 VAL A O 1
ATOM 558 N N . MET A 1 75 ? 6.032 4.759 -1.100 1.00 93.69 75 MET A N 1
ATOM 559 C CA . MET A 1 75 ? 5.032 5.496 -1.873 1.00 93.69 75 MET A CA 1
ATOM 560 C C . MET A 1 75 ? 4.676 6.834 -1.212 1.00 93.69 75 MET A C 1
ATOM 562 O O . MET A 1 75 ? 4.648 7.865 -1.885 1.00 93.69 75 MET A O 1
ATOM 566 N N . VAL A 1 76 ? 4.451 6.821 0.107 1.00 93.56 76 VAL A N 1
ATOM 567 C CA . VAL A 1 76 ? 4.161 8.033 0.889 1.00 93.56 76 VAL A CA 1
ATOM 568 C C . VAL A 1 76 ? 5.325 9.020 0.822 1.00 93.56 76 VAL A C 1
ATOM 570 O O . VAL A 1 76 ? 5.108 10.212 0.606 1.00 93.56 76 VAL A O 1
ATOM 573 N N . GLU A 1 77 ? 6.561 8.541 0.948 1.00 95.12 77 GLU A N 1
ATOM 574 C CA . GLU A 1 77 ? 7.739 9.400 0.881 1.00 95.12 77 GLU A CA 1
ATOM 575 C C . GLU A 1 77 ? 7.919 10.029 -0.508 1.00 95.12 77 GLU A C 1
ATOM 577 O O . GLU A 1 77 ? 8.256 11.210 -0.582 1.00 95.12 77 GLU A O 1
ATOM 582 N N . ILE A 1 78 ? 7.625 9.312 -1.602 1.00 94.25 78 ILE A N 1
ATOM 583 C CA . ILE A 1 78 ? 7.663 9.910 -2.946 1.00 94.25 78 ILE A CA 1
ATOM 584 C C . ILE A 1 78 ? 6.640 11.051 -3.047 1.00 94.25 78 ILE A C 1
ATOM 586 O O . ILE A 1 78 ? 6.984 12.138 -3.506 1.00 94.25 78 ILE A O 1
ATOM 590 N N . TRP A 1 79 ? 5.399 10.856 -2.583 1.00 91.19 79 TRP A N 1
ATOM 591 C CA . TRP A 1 79 ? 4.384 11.924 -2.576 1.00 91.19 79 TRP A CA 1
ATOM 592 C C . TRP A 1 79 ? 4.824 13.140 -1.776 1.00 91.19 79 TRP A C 1
ATOM 594 O O . TRP A 1 79 ? 4.656 14.276 -2.2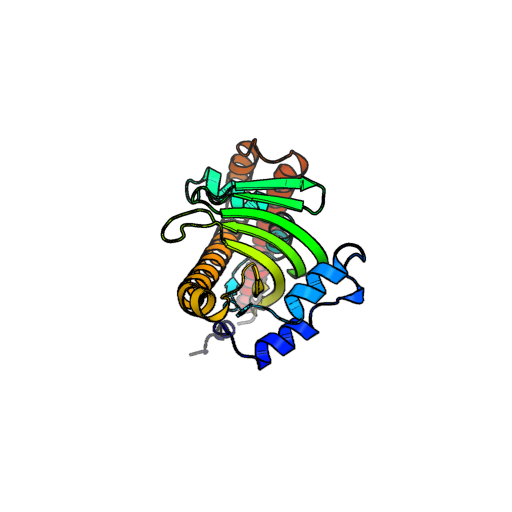23 1.00 91.19 79 TRP A O 1
ATOM 604 N N . ARG A 1 80 ? 5.397 12.896 -0.600 1.00 91.00 80 ARG A N 1
ATOM 605 C CA . ARG A 1 80 ? 5.904 13.948 0.274 1.00 91.00 80 ARG A CA 1
ATOM 606 C C . ARG A 1 80 ? 7.061 14.700 -0.382 1.00 91.00 80 ARG A C 1
ATOM 608 O O . ARG A 1 80 ? 7.086 15.926 -0.348 1.00 91.00 80 ARG A O 1
ATOM 615 N N . HIS A 1 81 ? 7.983 13.983 -1.023 1.00 91.56 81 HIS A N 1
ATOM 616 C CA . HIS A 1 81 ? 9.107 14.564 -1.757 1.00 91.56 81 HIS A CA 1
ATOM 617 C C . HIS A 1 81 ? 8.643 15.414 -2.951 1.00 91.56 81 HIS A C 1
ATOM 619 O O . HIS A 1 81 ? 9.206 16.474 -3.205 1.00 91.56 81 HIS A O 1
ATOM 625 N N . LEU A 1 82 ? 7.572 15.001 -3.637 1.00 89.56 82 LEU A N 1
ATOM 626 C CA . LEU A 1 82 ? 6.948 15.755 -4.731 1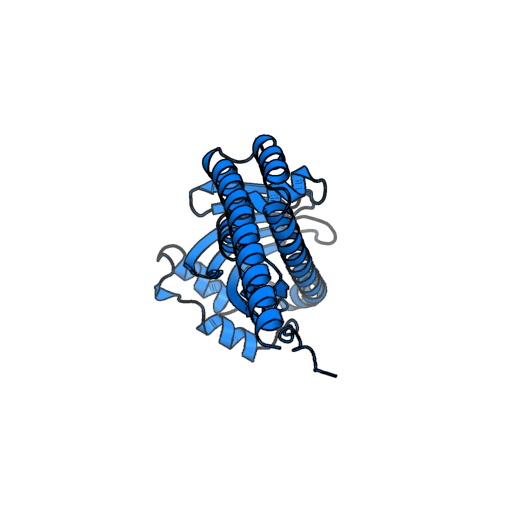.00 89.56 82 LEU A CA 1
ATOM 627 C C . LEU A 1 82 ? 6.037 16.906 -4.259 1.00 89.56 82 LEU A C 1
ATOM 629 O O . LEU A 1 82 ? 5.475 17.615 -5.091 1.00 89.56 82 LEU A O 1
ATOM 633 N N . GLY A 1 83 ? 5.857 17.094 -2.946 1.00 88.62 83 GLY A N 1
ATOM 634 C CA . GLY A 1 83 ? 4.990 18.135 -2.381 1.00 88.62 83 GLY A CA 1
ATOM 635 C C . GLY A 1 83 ? 3.486 17.873 -2.540 1.00 88.62 83 GLY A C 1
ATOM 636 O O . GLY A 1 83 ? 2.687 18.790 -2.369 1.00 88.62 83 GLY A O 1
ATOM 637 N N . VAL A 1 84 ? 3.090 16.636 -2.859 1.00 87.75 84 VAL A N 1
ATOM 638 C CA . VAL A 1 84 ? 1.689 16.234 -3.092 1.00 87.75 84 VAL A CA 1
ATOM 639 C C . VAL A 1 84 ? 0.929 16.044 -1.777 1.00 87.75 84 VAL A C 1
ATOM 641 O O . VAL A 1 84 ? -0.273 16.288 -1.712 1.00 87.75 84 VAL A O 1
ATOM 644 N N . SER A 1 85 ? 1.614 15.599 -0.722 1.00 85.44 85 SER A N 1
ATOM 645 C CA . SER A 1 85 ? 0.997 15.259 0.562 1.00 85.44 85 SER A CA 1
ATOM 646 C C . SER A 1 85 ? 1.900 15.601 1.745 1.00 85.44 85 SER A C 1
ATOM 648 O O . SER A 1 85 ? 3.124 15.561 1.635 1.00 85.44 85 SER A O 1
ATOM 650 N N . GLN A 1 86 ? 1.277 15.906 2.886 1.00 87.25 86 GLN A N 1
ATOM 651 C CA . GLN A 1 86 ? 1.943 16.059 4.186 1.00 87.25 86 GLN A CA 1
ATOM 652 C C . GLN A 1 86 ? 1.913 14.769 5.019 1.00 87.25 86 GLN A C 1
ATOM 654 O O . GLN A 1 86 ? 2.442 14.738 6.129 1.00 87.25 86 GLN A O 1
ATOM 659 N N . VAL A 1 87 ? 1.302 13.699 4.492 1.00 91.19 87 VAL A N 1
ATOM 660 C CA . VAL A 1 87 ? 1.268 12.400 5.163 1.00 91.19 87 VAL A CA 1
ATOM 661 C C . VAL A 1 87 ? 2.692 11.886 5.344 1.00 91.19 87 VAL A C 1
ATOM 663 O O . VAL A 1 87 ? 3.517 11.910 4.430 1.00 91.19 87 VAL A O 1
ATOM 666 N N . THR A 1 88 ? 2.958 11.382 6.539 1.00 94.00 88 THR A N 1
ATOM 667 C CA . THR A 1 88 ? 4.189 10.685 6.886 1.00 94.00 88 THR A CA 1
ATOM 668 C C . THR A 1 88 ? 3.855 9.255 7.260 1.00 94.00 88 THR A C 1
ATOM 670 O O . THR A 1 88 ? 2.876 8.992 7.964 1.00 94.00 88 THR A O 1
ATOM 673 N N . LEU A 1 89 ? 4.671 8.326 6.770 1.00 95.50 89 LEU A N 1
ATOM 674 C CA . LEU A 1 89 ? 4.597 6.925 7.138 1.00 95.50 89 LEU A CA 1
ATOM 675 C C . LEU A 1 89 ? 6.009 6.438 7.449 1.00 95.50 89 LEU A C 1
ATOM 677 O O . LEU A 1 89 ? 6.839 6.314 6.555 1.00 95.50 89 LEU A O 1
ATOM 681 N N . THR A 1 90 ? 6.285 6.185 8.724 1.00 95.25 90 THR A N 1
ATOM 682 C CA . THR A 1 90 ? 7.618 5.801 9.199 1.00 95.25 90 THR A CA 1
ATOM 683 C C . THR A 1 90 ? 7.593 4.352 9.636 1.00 95.25 90 THR A C 1
ATOM 685 O O . THR A 1 90 ? 6.915 4.009 10.607 1.00 95.25 90 THR A O 1
ATOM 688 N N . ARG A 1 91 ? 8.348 3.496 8.948 1.00 95.19 91 ARG A N 1
ATOM 689 C CA . ARG A 1 91 ? 8.496 2.100 9.352 1.00 95.19 91 ARG A CA 1
ATOM 690 C C . ARG A 1 91 ? 9.361 2.000 10.606 1.00 95.19 91 ARG A C 1
ATOM 692 O O . ARG A 1 91 ? 10.471 2.524 10.631 1.00 95.19 91 ARG A O 1
ATOM 699 N N . ILE A 1 92 ? 8.827 1.367 11.649 1.00 94.94 92 ILE A N 1
ATOM 700 C CA . ILE A 1 92 ? 9.493 1.237 12.956 1.00 94.94 92 ILE A CA 1
ATOM 701 C C . ILE A 1 92 ? 10.033 -0.173 13.207 1.00 94.94 92 ILE A C 1
ATOM 703 O O . ILE A 1 92 ? 10.960 -0.332 13.993 1.00 94.94 92 ILE A O 1
ATOM 707 N N . ASP A 1 93 ? 9.480 -1.176 12.526 1.00 93.38 93 ASP A N 1
ATOM 708 C CA . ASP A 1 93 ? 9.958 -2.558 12.523 1.00 93.38 93 ASP A CA 1
ATOM 709 C C . ASP A 1 93 ? 9.574 -3.248 11.197 1.00 93.38 93 ASP A C 1
ATOM 711 O O . ASP A 1 93 ? 9.074 -2.610 10.268 1.00 93.38 93 ASP A O 1
ATOM 715 N N . GLU A 1 94 ? 9.818 -4.553 11.068 1.00 91.38 94 GLU A N 1
ATOM 716 C CA . GLU A 1 94 ? 9.541 -5.302 9.835 1.00 91.38 94 GLU A CA 1
ATOM 717 C C . GLU A 1 94 ? 8.078 -5.246 9.373 1.00 91.38 94 GLU A C 1
ATOM 719 O O . GLU A 1 94 ? 7.824 -5.359 8.175 1.00 91.38 94 GLU A O 1
ATOM 724 N N . ARG A 1 95 ? 7.111 -5.054 10.276 1.00 94.31 95 ARG A N 1
ATOM 725 C CA . ARG A 1 95 ? 5.667 -5.134 9.989 1.00 94.31 95 ARG A CA 1
ATOM 726 C C . ARG A 1 95 ? 4.917 -3.838 10.262 1.00 94.31 95 ARG A C 1
ATOM 728 O O . ARG A 1 95 ? 3.832 -3.662 9.709 1.00 94.31 95 ARG A O 1
ATOM 735 N N . THR A 1 96 ? 5.474 -2.959 11.086 1.00 96.62 96 THR A N 1
ATOM 736 C CA . THR A 1 96 ? 4.762 -1.815 11.648 1.00 96.62 96 THR A CA 1
ATOM 737 C C . THR A 1 96 ? 5.249 -0.493 11.077 1.00 96.62 96 THR A C 1
ATOM 739 O O . THR A 1 96 ? 6.440 -0.175 11.105 1.00 96.62 96 THR A O 1
ATOM 742 N N . CYS A 1 97 ? 4.297 0.338 10.665 1.00 96.94 97 CYS A N 1
ATOM 743 C CA . CYS A 1 97 ? 4.507 1.742 10.345 1.00 96.94 97 CYS A CA 1
ATOM 744 C C . CYS A 1 97 ? 3.725 2.646 11.295 1.00 96.94 97 CYS A C 1
ATOM 746 O O . CYS A 1 97 ? 2.583 2.353 11.643 1.00 96.94 97 CYS A O 1
ATOM 748 N N . LYS A 1 98 ? 4.314 3.782 11.667 1.00 97.31 98 LYS A N 1
ATOM 749 C CA . LYS A 1 98 ? 3.603 4.911 12.276 1.00 97.31 98 LYS A CA 1
ATOM 750 C C . LYS A 1 98 ? 3.120 5.854 11.187 1.00 97.31 98 LYS A C 1
ATOM 752 O O . LYS A 1 98 ? 3.898 6.175 10.295 1.00 97.31 98 LYS A O 1
ATOM 757 N N . ILE A 1 99 ? 1.874 6.304 11.285 1.00 95.25 99 ILE A N 1
ATOM 758 C CA . ILE A 1 99 ? 1.256 7.244 10.348 1.00 95.25 99 ILE A CA 1
ATOM 759 C C . ILE A 1 99 ? 0.922 8.561 11.053 1.00 95.25 99 ILE A C 1
ATOM 761 O O . ILE A 1 99 ? 0.471 8.562 12.200 1.00 95.25 99 ILE A O 1
ATOM 765 N N . SER A 1 100 ? 1.123 9.673 10.352 1.00 93.94 100 SER A N 1
ATOM 766 C CA . SER A 1 100 ? 0.564 10.982 10.694 1.00 93.94 100 SER A CA 1
ATOM 767 C C . SER A 1 100 ? 0.155 11.695 9.412 1.00 93.94 100 SER A C 1
ATOM 769 O O . SER A 1 100 ? 0.935 11.721 8.461 1.00 93.94 100 SER A O 1
ATOM 771 N N . ASP A 1 101 ? -1.052 12.256 9.367 1.00 88.62 101 ASP A N 1
ATOM 772 C CA . ASP A 1 101 ? -1.558 12.975 8.189 1.00 88.62 101 ASP A CA 1
ATOM 773 C C . ASP A 1 101 ? -1.236 14.479 8.189 1.00 88.62 101 ASP A C 1
ATOM 775 O O . ASP A 1 101 ? -1.520 15.171 7.213 1.00 88.62 101 ASP A O 1
ATOM 779 N N . GLY A 1 102 ? -0.658 14.994 9.281 1.00 85.38 102 GLY A N 1
ATOM 780 C CA . GLY A 1 102 ? -0.389 16.423 9.463 1.00 85.38 102 GLY A CA 1
ATOM 781 C C . GLY A 1 102 ? -1.639 17.291 9.680 1.00 85.38 102 GLY A C 1
ATOM 782 O O . GLY A 1 102 ? -1.512 18.507 9.803 1.00 85.38 102 GLY A O 1
ATOM 783 N N . ALA A 1 103 ? -2.828 16.688 9.753 1.00 84.25 103 ALA A N 1
ATOM 784 C CA . ALA A 1 103 ? -4.127 17.344 9.903 1.00 84.25 103 ALA A CA 1
ATOM 785 C C . ALA A 1 103 ? -4.899 16.895 11.161 1.00 84.25 103 ALA A C 1
ATOM 787 O O . ALA A 1 103 ? -6.023 17.347 11.382 1.00 84.25 103 ALA A O 1
ATOM 788 N N . GLY A 1 104 ? -4.293 16.043 11.994 1.00 85.62 104 GLY A N 1
ATOM 789 C CA . GLY A 1 104 ? -4.826 15.618 13.292 1.00 85.62 104 GLY A CA 1
ATOM 790 C C . GLY A 1 104 ? -4.973 14.105 13.447 1.00 85.62 104 GLY A C 1
ATOM 791 O O . GLY A 1 104 ? -5.234 13.641 14.556 1.00 85.62 104 GLY A O 1
ATOM 792 N N . THR A 1 105 ? -4.789 13.324 12.377 1.00 88.25 105 THR A N 1
ATOM 793 C CA . THR A 1 105 ? -4.785 11.859 12.443 1.00 88.25 105 THR A CA 1
ATOM 794 C C . THR A 1 105 ? -3.388 11.347 12.748 1.00 88.25 105 THR A C 1
ATOM 796 O O . THR A 1 105 ? -2.431 11.641 12.030 1.00 88.25 105 THR A O 1
ATOM 799 N N . THR A 1 106 ? -3.278 10.497 13.765 1.00 94.50 106 THR A N 1
ATOM 800 C CA . THR A 1 106 ? -2.064 9.725 14.047 1.00 94.50 106 THR A CA 1
ATOM 801 C C . THR A 1 106 ? -2.409 8.268 14.307 1.00 94.50 106 THR A C 1
ATOM 803 O O . THR A 1 106 ? -3.528 7.949 14.710 1.00 94.50 106 THR A O 1
ATOM 806 N N . GLY A 1 107 ? -1.468 7.358 14.068 1.00 95.69 107 GLY A N 1
ATOM 807 C CA . GLY A 1 107 ? -1.723 5.947 14.314 1.00 95.69 107 GLY A CA 1
ATOM 808 C C . GLY A 1 107 ? -0.581 5.010 13.964 1.00 95.69 107 GLY A C 1
ATOM 809 O O . GLY A 1 107 ? 0.555 5.415 13.707 1.00 95.69 107 GLY A O 1
ATOM 810 N N . THR A 1 108 ? -0.919 3.730 13.934 1.00 97.50 108 THR A N 1
ATOM 811 C CA . THR A 1 108 ? -0.059 2.621 13.545 1.00 97.50 108 THR A CA 1
ATOM 812 C C . THR A 1 108 ? -0.769 1.742 12.526 1.00 97.50 108 THR A C 1
ATOM 814 O O . THR A 1 108 ? -1.983 1.561 12.586 1.00 97.50 108 THR A O 1
ATOM 817 N N . ILE A 1 109 ? -0.001 1.185 11.594 1.00 97.50 109 ILE A N 1
ATOM 818 C CA . ILE A 1 109 ? -0.434 0.166 10.637 1.00 97.50 109 ILE A CA 1
AT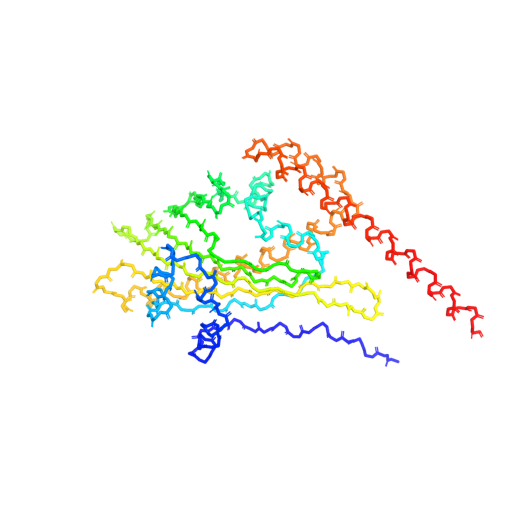OM 819 C C . ILE A 1 109 ? 0.517 -1.013 10.797 1.00 97.50 109 ILE A C 1
ATOM 821 O O . ILE A 1 109 ? 1.728 -0.838 10.695 1.00 97.50 109 ILE A O 1
ATOM 825 N N . ILE A 1 110 ? -0.025 -2.197 11.050 1.00 97.81 110 ILE A N 1
ATOM 826 C CA . ILE A 1 110 ? 0.720 -3.439 11.246 1.00 97.81 110 ILE A CA 1
ATOM 827 C C . ILE A 1 110 ? 0.281 -4.419 10.166 1.00 97.81 110 ILE A C 1
ATOM 829 O O . ILE A 1 110 ? -0.904 -4.731 10.063 1.00 97.81 110 ILE A O 1
ATOM 833 N N . VAL A 1 111 ? 1.219 -4.941 9.379 1.00 97.88 111 VAL A N 1
ATOM 834 C CA . VAL A 1 111 ? 0.944 -6.067 8.476 1.00 97.88 111 VAL A CA 1
ATOM 835 C C . VAL A 1 111 ? 0.854 -7.352 9.302 1.00 97.88 111 VAL A C 1
ATOM 837 O O . VAL A 1 111 ? 1.840 -7.775 9.906 1.00 97.88 111 VAL A O 1
ATOM 840 N N . VAL A 1 112 ? -0.329 -7.969 9.345 1.00 97.88 112 VAL A N 1
ATOM 841 C CA . VAL A 1 112 ? -0.622 -9.120 10.225 1.00 97.88 112 VAL A CA 1
ATOM 842 C C . VAL A 1 112 ? -0.710 -10.456 9.483 1.00 97.88 112 VAL A C 1
ATOM 844 O O . VAL A 1 112 ? -0.524 -11.511 10.088 1.00 97.88 112 VAL A O 1
ATOM 847 N N . GLU A 1 113 ? -0.976 -10.420 8.178 1.00 97.31 113 GLU A N 1
ATOM 848 C CA . GLU A 1 113 ? -0.834 -11.544 7.248 1.00 97.31 113 GLU A CA 1
ATOM 849 C C . GLU A 1 113 ? -0.582 -10.993 5.852 1.00 97.31 113 GLU A C 1
ATOM 851 O O . GLU A 1 113 ? -1.147 -9.966 5.474 1.00 97.31 113 GLU A O 1
ATOM 856 N N . GLN A 1 114 ? 0.250 -11.683 5.080 1.00 96.94 114 GLN A N 1
ATOM 857 C CA . GLN A 1 114 ? 0.419 -11.370 3.673 1.00 96.94 114 GLN A CA 1
ATOM 858 C C . GLN A 1 114 ? 0.733 -12.620 2.858 1.00 96.94 114 GLN A C 1
ATOM 860 O O . GLN A 1 114 ? 1.437 -13.522 3.310 1.00 96.94 114 GLN A O 1
ATOM 865 N N . THR A 1 115 ? 0.241 -12.640 1.628 1.00 96.94 115 THR A N 1
ATOM 866 C CA . THR A 1 115 ? 0.671 -13.536 0.556 1.00 96.94 115 THR A CA 1
ATOM 867 C C . THR A 1 115 ? 0.971 -12.662 -0.653 1.00 96.94 115 THR A C 1
ATOM 869 O O . THR A 1 115 ? 0.163 -11.796 -0.985 1.00 96.94 115 THR A O 1
ATOM 872 N N . CYS A 1 116 ? 2.131 -12.842 -1.275 1.00 96.88 116 CYS A N 1
ATOM 873 C CA . CYS A 1 116 ? 2.544 -12.101 -2.463 1.00 96.88 116 CYS A CA 1
ATOM 874 C C . CYS A 1 116 ? 3.189 -13.091 -3.428 1.00 96.88 116 CYS A C 1
ATOM 876 O O . CYS A 1 116 ? 4.253 -13.635 -3.134 1.00 96.88 116 CYS A O 1
ATOM 878 N N . GLU A 1 117 ? 2.520 -13.347 -4.543 1.00 96.44 117 GLU A N 1
ATOM 879 C CA . GLU A 1 117 ? 2.957 -14.295 -5.565 1.00 96.44 117 GLU A CA 1
ATOM 880 C C . GLU A 1 117 ? 3.243 -13.570 -6.891 1.00 96.44 117 GLU A C 1
ATOM 882 O O . GLU A 1 117 ? 3.060 -12.352 -7.021 1.00 96.44 117 GLU A O 1
ATOM 887 N N . GLU A 1 118 ? 3.739 -14.317 -7.881 1.00 94.31 118 GLU A N 1
ATOM 888 C CA . GLU A 1 118 ? 4.022 -13.788 -9.216 1.00 94.31 118 GLU A CA 1
ATOM 889 C C . GLU A 1 118 ? 2.785 -13.102 -9.823 1.00 94.31 118 GLU A C 1
ATOM 891 O O . GLU A 1 118 ? 1.639 -13.455 -9.542 1.00 94.31 118 GLU A O 1
ATOM 896 N N . GLY A 1 119 ? 3.007 -12.082 -10.657 1.00 95.38 119 GLY A N 1
ATOM 897 C CA . GLY A 1 119 ? 1.910 -11.380 -11.315 1.00 95.38 119 GLY A CA 1
ATOM 898 C C . GLY A 1 119 ? 1.064 -10.559 -10.343 1.00 95.38 119 GLY A C 1
ATOM 899 O O . GLY A 1 119 ? -0.132 -10.392 -10.582 1.00 95.38 119 GLY A O 1
ATOM 900 N N . ALA A 1 120 ? 1.675 -10.047 -9.269 1.00 97.25 120 ALA A N 1
ATOM 901 C CA . ALA A 1 120 ? 1.035 -9.209 -8.256 1.00 97.25 120 ALA A CA 1
ATOM 902 C C . ALA A 1 120 ? -0.214 -9.844 -7.634 1.00 97.25 120 ALA A C 1
ATOM 904 O O . ALA A 1 120 ? -1.148 -9.129 -7.265 1.00 97.25 120 ALA A O 1
ATOM 905 N N . GLN A 1 121 ? -0.231 -11.176 -7.525 1.00 97.62 121 GLN A N 1
ATOM 906 C CA . GLN A 1 121 ? -1.261 -11.917 -6.805 1.00 97.62 121 GLN A CA 1
ATOM 907 C C . GLN A 1 121 ? -1.022 -11.720 -5.307 1.00 97.62 121 GLN A C 1
ATOM 909 O O . GLN A 1 121 ? -0.347 -12.508 -4.640 1.00 97.62 121 GLN A O 1
ATOM 914 N N . ASN A 1 122 ? -1.513 -10.590 -4.800 1.00 98.06 122 ASN A N 1
ATOM 915 C CA . ASN A 1 122 ? -1.260 -10.145 -3.441 1.00 98.06 122 ASN A CA 1
ATOM 916 C C . ASN A 1 122 ? -2.544 -10.211 -2.623 1.00 98.06 122 ASN A C 1
ATOM 918 O O . ASN A 1 122 ? -3.613 -9.799 -3.075 1.00 98.06 122 ASN A O 1
ATOM 922 N N . ARG A 1 123 ? -2.408 -10.649 -1.375 1.00 98.00 123 ARG A N 1
ATOM 923 C CA . ARG A 1 123 ? -3.355 -10.395 -0.292 1.00 98.00 123 ARG A CA 1
ATOM 924 C C . ARG A 1 123 ? -2.557 -9.871 0.886 1.00 98.00 123 ARG A C 1
ATOM 926 O O . ARG A 1 123 ? -1.690 -10.582 1.378 1.00 98.00 123 ARG A O 1
ATOM 933 N N . ILE A 1 124 ? -2.848 -8.658 1.335 1.00 98.25 124 ILE A N 1
ATOM 934 C CA . ILE A 1 124 ? -2.193 -8.050 2.495 1.00 98.25 124 ILE A CA 1
ATOM 935 C C . ILE A 1 124 ? -3.278 -7.647 3.483 1.00 98.25 124 ILE A C 1
ATOM 937 O O . ILE A 1 124 ? -4.144 -6.832 3.165 1.00 98.25 124 ILE A O 1
ATOM 941 N N . VAL A 1 125 ? -3.228 -8.234 4.675 1.00 98.38 125 VAL A N 1
ATOM 942 C CA . VAL A 1 125 ? -4.116 -7.917 5.791 1.00 98.38 125 VAL A CA 1
ATOM 943 C C . VAL A 1 125 ? -3.349 -7.043 6.769 1.00 98.38 125 VAL A C 1
ATOM 945 O O . VAL A 1 125 ? -2.293 -7.430 7.277 1.00 98.38 125 VAL A O 1
ATOM 948 N N . MET A 1 126 ? -3.893 -5.864 7.044 1.00 98.31 126 MET A N 1
ATOM 949 C CA . MET A 1 126 ? -3.310 -4.895 7.960 1.00 98.31 126 MET A CA 1
ATOM 950 C C . MET A 1 126 ? -4.264 -4.622 9.115 1.00 98.31 126 MET A C 1
ATOM 952 O O . MET A 1 126 ? -5.449 -4.373 8.899 1.00 98.31 126 MET A O 1
ATOM 956 N N . LEU A 1 127 ? -3.733 -4.632 10.333 1.00 98.38 127 LEU A N 1
ATOM 957 C CA . LEU A 1 127 ? -4.396 -4.086 11.508 1.00 98.38 127 LEU A CA 1
ATOM 958 C C . LEU A 1 127 ? -3.875 -2.668 11.716 1.00 98.38 127 LEU A C 1
ATOM 960 O O . LEU A 1 127 ? -2.672 -2.469 11.863 1.00 98.38 127 LEU A O 1
ATOM 964 N N . ALA A 1 128 ? -4.767 -1.690 11.741 1.00 97.19 128 ALA A N 1
ATOM 965 C CA . ALA A 1 128 ? -4.420 -0.316 12.049 1.00 97.19 128 ALA A CA 1
ATOM 966 C C . ALA A 1 128 ? -5.142 0.158 13.307 1.00 97.19 128 ALA A C 1
ATOM 968 O O . ALA A 1 128 ? -6.258 -0.267 13.605 1.00 97.19 128 ALA A O 1
ATOM 969 N N . SER A 1 129 ? -4.500 1.055 14.041 1.00 95.19 129 SER A N 1
ATOM 970 C CA . SER A 1 129 ? -5.120 1.783 15.143 1.00 95.19 129 SER A CA 1
ATOM 971 C C . SER A 1 129 ? -4.728 3.241 15.043 1.00 95.19 129 SER A C 1
ATOM 973 O O . SER A 1 129 ? -3.597 3.547 14.674 1.00 95.19 129 SER A O 1
ATOM 975 N N . GLY A 1 130 ? -5.643 4.147 15.345 1.00 92.94 130 GLY A N 1
ATOM 976 C CA . GLY A 1 130 ? -5.341 5.565 15.272 1.00 92.94 130 GLY A CA 1
ATOM 977 C C . GLY A 1 130 ? -6.361 6.413 15.994 1.00 92.94 130 GLY A C 1
ATOM 978 O O . GLY A 1 130 ? -7.423 5.935 16.394 1.00 92.94 130 GLY A O 1
ATOM 979 N N . SER A 1 131 ? -6.020 7.682 16.148 1.00 90.19 131 SER A N 1
ATOM 980 C CA . SER A 1 131 ? -6.908 8.706 16.665 1.00 90.19 131 SER A CA 1
ATOM 981 C C . SER A 1 131 ? -6.882 9.929 15.763 1.00 90.19 131 SER A C 1
ATOM 983 O O . SER A 1 131 ? -5.848 10.271 15.189 1.00 90.19 131 SER A O 1
ATOM 985 N N . PHE A 1 132 ? -8.031 10.583 15.652 1.00 86.75 132 PHE A N 1
ATOM 986 C CA . PHE A 1 132 ? -8.171 11.893 15.040 1.00 86.75 132 PHE A CA 1
ATOM 987 C C . PHE A 1 132 ? -8.484 12.931 16.113 1.00 86.75 132 PHE A C 1
ATOM 989 O O . PHE A 1 132 ? -9.454 12.784 16.866 1.00 86.75 132 PHE A O 1
ATOM 996 N N . GLU A 1 133 ? -7.690 13.995 16.142 1.00 85.50 133 GLU A N 1
ATOM 997 C CA . GLU A 1 133 ? -7.914 15.178 16.965 1.00 85.50 133 GLU A CA 1
ATOM 998 C C . GLU A 1 133 ? -8.059 16.410 16.074 1.00 85.50 133 GLU A C 1
ATOM 1000 O O . GLU A 1 133 ? -7.114 16.841 15.419 1.00 85.50 133 GLU A O 1
ATOM 1005 N N . GLY A 1 134 ? -9.253 17.000 16.048 1.00 80.25 134 GLY A N 1
ATOM 1006 C CA . GLY A 1 134 ? -9.508 18.174 15.225 1.00 80.25 134 GLY A CA 1
ATOM 1007 C C . GLY A 1 134 ? -10.980 18.563 15.170 1.00 80.25 134 GLY A C 1
ATOM 1008 O O . GLY A 1 134 ? -11.877 17.785 15.502 1.00 80.25 134 GLY A O 1
ATOM 1009 N N . LYS A 1 135 ? -11.241 19.797 14.726 1.00 76.88 135 LYS A N 1
ATOM 1010 C CA . LYS A 1 135 ? -12.611 20.293 14.530 1.00 76.88 135 LYS A CA 1
ATOM 1011 C C . LYS A 1 135 ? -13.344 19.441 13.476 1.00 76.88 135 LYS A C 1
ATOM 1013 O O . LYS A 1 135 ? -12.720 19.047 12.494 1.00 76.88 135 LYS A O 1
ATOM 1018 N N . PRO A 1 136 ? -14.659 19.194 13.636 1.00 70.31 136 PRO A N 1
ATOM 1019 C CA . PRO A 1 136 ? -15.563 19.763 14.646 1.00 70.31 136 PRO A CA 1
ATOM 1020 C C . PRO A 1 136 ? -15.597 19.008 15.988 1.00 70.31 136 PRO A C 1
ATOM 1022 O O . PRO A 1 136 ? -16.377 19.375 16.866 1.00 70.31 136 PRO A O 1
ATOM 1025 N N . PHE A 1 137 ? -14.794 17.960 16.172 1.00 74.06 137 PHE A N 1
ATOM 1026 C CA . PHE A 1 137 ? -14.873 17.115 17.360 1.00 74.06 137 PHE A CA 1
ATOM 1027 C C . PHE A 1 137 ? -14.129 17.740 18.546 1.00 74.06 137 PHE A C 1
ATOM 1029 O O . PHE A 1 137 ? -12.999 18.201 18.425 1.00 74.06 137 PHE A O 1
ATOM 1036 N N . GLN A 1 138 ? -14.784 17.764 19.710 1.00 74.75 138 GLN A N 1
ATOM 1037 C CA . GLN A 1 138 ? -14.195 18.271 20.958 1.00 74.75 138 GLN A CA 1
ATOM 1038 C C . GLN A 1 138 ? -13.356 17.219 21.693 1.00 74.75 138 GLN A C 1
ATOM 1040 O O . GLN A 1 138 ? -12.569 17.563 22.569 1.00 74.75 138 GLN A O 1
ATOM 1045 N N . GLN A 1 139 ? -13.550 15.939 21.369 1.00 79.56 139 GLN A N 1
ATOM 1046 C CA . GLN A 1 139 ? -12.805 14.820 21.935 1.00 79.56 139 GLN A CA 1
ATOM 1047 C C . GLN A 1 139 ? -12.179 13.995 20.808 1.00 79.56 139 GLN A C 1
ATOM 1049 O O . GLN A 1 139 ? -12.791 13.901 19.739 1.00 79.56 139 GLN A O 1
ATOM 1054 N N . PRO A 1 140 ? -11.014 13.368 21.050 1.00 81.56 140 PRO A N 1
ATOM 1055 C CA . PRO A 1 140 ? -10.382 12.494 20.073 1.00 81.56 140 PRO A CA 1
ATOM 1056 C C . PRO A 1 140 ? -11.314 11.351 19.668 1.00 81.56 140 PRO A C 1
ATOM 1058 O O . PRO A 1 140 ? -11.928 10.705 20.529 1.00 81.56 140 PRO A O 1
ATOM 1061 N N . ILE A 1 141 ? -11.392 11.083 18.366 1.00 84.38 141 ILE A N 1
ATOM 1062 C CA . ILE A 1 141 ? -12.050 9.889 17.832 1.00 84.38 141 ILE A CA 1
ATOM 1063 C C . ILE A 1 141 ? -10.978 8.835 17.627 1.00 84.38 141 ILE A C 1
ATOM 1065 O O . ILE A 1 141 ? -10.116 9.011 16.771 1.00 84.38 141 ILE A O 1
ATOM 1069 N N . SER A 1 142 ? -11.050 7.743 18.380 1.00 89.19 142 SER A N 1
ATOM 1070 C CA . SER A 1 142 ? -10.167 6.594 18.187 1.00 89.19 142 SER A CA 1
ATOM 1071 C C . SER A 1 142 ? -10.845 5.531 17.331 1.00 89.19 142 SER A C 1
ATOM 1073 O O . SER A 1 142 ? -12.062 5.336 17.407 1.00 89.19 142 SER A O 1
ATOM 1075 N N . ALA A 1 143 ? -10.049 4.845 16.518 1.00 90.62 143 ALA A N 1
ATOM 1076 C CA . ALA A 1 143 ? -10.506 3.773 15.655 1.00 90.62 143 ALA A CA 1
ATOM 1077 C C . ALA A 1 143 ? -9.505 2.617 15.611 1.00 90.62 143 ALA A C 1
ATOM 1079 O O . ALA A 1 143 ? -8.288 2.819 15.616 1.00 90.62 143 ALA A O 1
ATOM 1080 N N . GLN A 1 144 ? -10.039 1.406 15.489 1.00 95.56 144 GLN A N 1
ATOM 1081 C CA . GLN A 1 144 ? -9.313 0.228 15.031 1.00 95.56 144 GLN A CA 1
ATOM 1082 C C . GLN A 1 144 ? -9.824 -0.165 13.651 1.00 95.56 144 GLN A C 1
ATOM 1084 O O . GLN A 1 144 ? -11.032 -0.190 13.414 1.00 95.56 144 GLN A O 1
ATOM 1089 N N . CYS A 1 145 ? -8.913 -0.498 12.745 1.00 95.75 145 CYS A N 1
ATOM 1090 C CA . CYS A 1 145 ? -9.250 -0.848 11.376 1.00 95.75 145 CYS A CA 1
ATOM 1091 C C . CYS A 1 145 ? -8.604 -2.170 10.975 1.00 95.75 145 CYS A C 1
ATOM 1093 O O . CYS A 1 145 ? -7.448 -2.428 11.301 1.00 95.75 145 CYS A O 1
ATOM 1095 N N . VAL A 1 146 ? -9.323 -2.972 10.198 1.00 98.44 146 VAL A N 1
ATOM 1096 C CA . VAL A 1 146 ? -8.743 -4.065 9.416 1.00 98.44 146 VAL A CA 1
ATOM 1097 C C . VAL A 1 146 ? -8.846 -3.672 7.952 1.00 98.44 146 VAL A C 1
ATOM 1099 O O . VAL A 1 146 ? -9.945 -3.453 7.444 1.00 98.44 146 VAL A O 1
ATOM 1102 N N . LEU A 1 147 ? -7.698 -3.556 7.290 1.00 97.94 147 LEU A N 1
ATOM 1103 C CA . LEU A 1 147 ? -7.598 -3.271 5.863 1.00 97.94 147 LEU A CA 1
ATOM 1104 C C . LEU A 1 147 ? -7.162 -4.537 5.132 1.00 97.94 147 LEU A C 1
ATOM 1106 O O . LEU A 1 147 ? -6.263 -5.243 5.590 1.00 97.94 147 LEU A O 1
ATOM 1110 N N . VAL A 1 148 ? -7.776 -4.806 3.987 1.00 98.25 148 VAL A N 1
ATOM 1111 C CA . VAL A 1 148 ? -7.438 -5.944 3.132 1.00 98.25 148 VAL A CA 1
ATOM 1112 C C . VAL A 1 148 ? -7.178 -5.429 1.729 1.00 98.25 148 VAL A C 1
ATOM 1114 O O . VAL A 1 148 ? -8.115 -5.071 1.020 1.00 98.25 148 VAL A O 1
ATOM 1117 N N . LEU A 1 149 ? -5.912 -5.405 1.320 1.00 98.25 149 LEU A N 1
ATOM 1118 C CA . LEU A 1 149 ? -5.535 -5.163 -0.069 1.00 98.25 149 LEU A CA 1
ATOM 1119 C C . LEU A 1 149 ? -5.514 -6.499 -0.807 1.00 98.25 149 LEU A C 1
ATOM 1121 O O . LEU A 1 149 ? -4.842 -7.433 -0.373 1.00 98.25 149 LEU A O 1
ATOM 1125 N N . THR A 1 150 ? -6.230 -6.582 -1.924 1.00 98.12 150 THR A N 1
ATOM 1126 C CA . THR A 1 150 ? -6.140 -7.705 -2.863 1.00 98.12 150 THR A CA 1
ATOM 1127 C C . THR A 1 150 ? -5.770 -7.183 -4.238 1.00 98.12 150 THR A C 1
ATOM 1129 O O . THR A 1 150 ? -6.359 -6.204 -4.699 1.00 98.12 150 THR A O 1
ATOM 1132 N N . SER A 1 151 ? -4.824 -7.835 -4.904 1.00 98.31 151 SER A N 1
ATOM 1133 C CA . SER A 1 151 ? -4.469 -7.514 -6.283 1.00 98.31 151 SER A CA 1
ATOM 1134 C C . SER A 1 151 ? -4.182 -8.758 -7.106 1.00 98.31 151 SER A C 1
ATOM 1136 O O . SER A 1 151 ? -3.926 -9.830 -6.562 1.00 98.31 151 SER A O 1
ATOM 1138 N N . GLY A 1 152 ? -4.206 -8.582 -8.420 1.00 97.62 152 GLY A N 1
ATOM 1139 C CA . GLY A 1 152 ? -3.771 -9.567 -9.396 1.00 97.62 152 GLY A CA 1
ATOM 1140 C C . GLY A 1 152 ? -3.544 -8.902 -10.744 1.00 97.62 152 GLY A C 1
ATOM 1141 O O . GLY A 1 152 ? -4.200 -7.912 -11.073 1.00 97.62 152 GLY A O 1
ATOM 1142 N N . SER A 1 153 ? -2.607 -9.423 -11.529 1.00 95.94 153 SER A N 1
ATOM 1143 C CA . SER A 1 153 ? -2.378 -8.937 -12.888 1.00 95.94 153 SER A CA 1
ATOM 1144 C C . SER A 1 153 ? -3.095 -9.770 -13.942 1.00 95.94 153 SER A C 1
ATOM 1146 O O . SER A 1 153 ? -3.339 -10.965 -13.770 1.00 95.94 153 SER A O 1
ATOM 1148 N N . LYS A 1 154 ? -3.423 -9.110 -15.050 1.00 92.44 154 LYS A N 1
ATOM 1149 C CA . LYS A 1 154 ? -3.929 -9.725 -16.270 1.00 92.44 154 LYS A CA 1
ATOM 1150 C C . LYS A 1 154 ? -3.085 -9.257 -17.446 1.00 92.44 154 LYS A C 1
ATOM 1152 O O . LYS A 1 154 ? -2.737 -8.080 -17.539 1.00 92.44 154 LYS A O 1
ATOM 1157 N N . GLU A 1 155 ? -2.761 -10.187 -18.332 1.00 89.50 155 GLU A N 1
ATOM 1158 C CA . GLU A 1 155 ? -2.118 -9.883 -19.604 1.00 89.50 155 GLU A CA 1
ATOM 1159 C C . GLU A 1 155 ? -3.185 -9.619 -20.674 1.00 89.50 155 GLU A C 1
ATOM 1161 O O . GLU A 1 155 ? -4.145 -10.380 -20.818 1.00 89.50 155 GLU A O 1
ATOM 1166 N N . GLU A 1 156 ? -3.038 -8.507 -21.385 1.00 86.19 156 GLU A N 1
ATOM 1167 C CA . GLU A 1 156 ? -3.857 -8.151 -22.540 1.00 86.19 156 GLU A CA 1
ATOM 1168 C C . GLU A 1 156 ? -3.339 -8.834 -23.810 1.00 86.19 156 GLU A C 1
ATOM 1170 O O . GLU A 1 156 ? -2.208 -9.315 -23.872 1.00 86.19 156 GLU A O 1
ATOM 1175 N N . THR A 1 157 ? -4.145 -8.836 -24.875 1.00 83.44 157 THR A N 1
ATOM 1176 C CA . THR A 1 157 ? -3.811 -9.521 -26.142 1.00 83.44 157 THR A CA 1
ATOM 1177 C C . THR A 1 157 ? -2.524 -9.021 -26.805 1.00 83.44 157 THR A C 1
ATOM 1179 O O . THR A 1 157 ? -1.970 -9.696 -27.664 1.00 83.44 157 THR A O 1
ATOM 1182 N N . ASN A 1 158 ? -2.050 -7.832 -26.432 1.00 80.31 158 ASN A N 1
ATOM 1183 C CA . ASN A 1 158 ? -0.800 -7.237 -26.903 1.00 80.31 158 ASN A CA 1
ATOM 1184 C C . ASN A 1 158 ? 0.416 -7.571 -26.009 1.00 80.31 158 ASN A C 1
ATOM 1186 O O . ASN A 1 158 ? 1.460 -6.931 -26.152 1.00 80.31 158 ASN A O 1
ATOM 1190 N N . GLY A 1 159 ? 0.276 -8.488 -25.047 1.00 83.00 159 GLY A N 1
ATOM 1191 C CA . GLY A 1 159 ? 1.319 -8.862 -24.086 1.00 83.00 159 GLY A CA 1
ATOM 1192 C C . GLY A 1 159 ? 1.583 -7.820 -22.991 1.00 83.00 159 GLY A C 1
ATOM 1193 O O . GLY A 1 159 ? 2.525 -7.965 -22.212 1.00 83.00 159 GLY A O 1
ATOM 1194 N N . ARG A 1 160 ? 0.800 -6.732 -22.925 1.00 88.19 160 ARG A N 1
ATOM 1195 C CA . ARG A 1 160 ? 0.901 -5.730 -21.855 1.00 88.19 160 ARG A CA 1
ATOM 1196 C C . ARG A 1 160 ? 0.195 -6.259 -20.611 1.00 88.19 160 ARG A C 1
ATOM 1198 O O . ARG A 1 160 ? -0.914 -6.777 -20.702 1.00 88.19 160 ARG A O 1
ATOM 1205 N N . ARG A 1 161 ? 0.812 -6.100 -19.441 1.00 90.62 161 ARG A N 1
ATOM 1206 C CA . ARG A 1 161 ? 0.216 -6.491 -18.158 1.00 90.62 161 ARG A CA 1
ATOM 1207 C C . ARG A 1 161 ? -0.409 -5.289 -17.460 1.00 90.62 161 ARG A C 1
ATOM 1209 O O . ARG A 1 161 ? 0.198 -4.225 -17.410 1.00 90.62 161 ARG A O 1
ATOM 1216 N N . PHE A 1 162 ? -1.589 -5.503 -16.895 1.00 95.06 162 PHE A N 1
ATOM 1217 C CA . PHE A 1 162 ? -2.315 -4.552 -16.058 1.00 95.06 162 PHE A CA 1
ATOM 1218 C C . PHE A 1 162 ? -2.532 -5.165 -14.685 1.00 95.06 162 PHE A C 1
ATOM 1220 O O . PHE A 1 162 ? -2.767 -6.368 -14.587 1.00 95.06 162 PHE A O 1
ATOM 1227 N N . VAL A 1 163 ? -2.491 -4.354 -13.631 1.00 97.25 163 VAL A N 1
ATOM 1228 C CA . VAL A 1 163 ? -2.797 -4.797 -12.268 1.00 97.25 163 VAL A CA 1
ATOM 1229 C C . VAL A 1 163 ? -4.191 -4.321 -11.895 1.00 97.25 163 VAL A C 1
ATOM 1231 O O . VAL A 1 163 ? -4.476 -3.125 -11.933 1.00 97.25 163 VAL A O 1
ATOM 1234 N N . ALA A 1 164 ? -5.053 -5.261 -11.520 1.00 97.00 164 ALA A N 1
ATOM 1235 C CA . ALA A 1 164 ? -6.313 -4.991 -10.852 1.00 97.00 164 ALA A CA 1
ATOM 1236 C C . ALA A 1 164 ? -6.085 -5.046 -9.339 1.00 97.00 164 ALA A C 1
ATOM 1238 O O . ALA A 1 164 ? -5.526 -6.019 -8.835 1.00 97.00 164 ALA A O 1
ATOM 1239 N N . ALA A 1 165 ? -6.524 -4.024 -8.611 1.00 97.31 165 ALA A N 1
ATOM 1240 C CA . ALA A 1 165 ? -6.437 -3.978 -7.159 1.00 97.31 165 ALA A CA 1
ATOM 1241 C C . ALA A 1 165 ? -7.740 -3.482 -6.533 1.00 97.31 165 ALA A C 1
ATOM 1243 O O . ALA A 1 165 ? -8.502 -2.714 -7.126 1.00 97.31 165 ALA A O 1
ATOM 1244 N N . ARG A 1 166 ? -7.983 -3.926 -5.303 1.00 96.06 166 ARG A N 1
ATOM 1245 C CA . ARG A 1 166 ? -9.117 -3.524 -4.476 1.00 96.06 166 ARG A CA 1
ATOM 1246 C C . ARG A 1 166 ? -8.703 -3.503 -3.017 1.00 96.06 166 ARG A C 1
ATOM 1248 O O . ARG A 1 166 ? -7.931 -4.357 -2.582 1.00 96.06 166 ARG A O 1
ATOM 1255 N N . MET A 1 167 ? -9.276 -2.576 -2.262 1.00 97.56 167 MET A N 1
ATOM 1256 C CA . MET A 1 167 ? -9.131 -2.527 -0.817 1.00 97.56 167 MET A CA 1
ATOM 1257 C C . MET A 1 167 ? -10.495 -2.649 -0.138 1.00 97.56 167 MET A C 1
ATOM 1259 O O . MET A 1 167 ? -11.465 -2.032 -0.575 1.00 97.56 167 MET A O 1
ATOM 1263 N N . ASP A 1 168 ? -10.550 -3.447 0.923 1.00 97.88 168 ASP A N 1
ATOM 1264 C CA . ASP A 1 168 ? -11.685 -3.515 1.840 1.00 97.88 168 ASP A CA 1
ATOM 1265 C C . ASP A 1 168 ? -11.246 -2.981 3.209 1.00 97.88 168 ASP A C 1
ATOM 1267 O O . ASP A 1 168 ? -10.176 -3.337 3.703 1.00 97.88 168 ASP A O 1
ATOM 1271 N N . ALA A 1 169 ? -12.069 -2.137 3.828 1.00 96.94 169 ALA A N 1
ATOM 1272 C CA . ALA A 1 169 ? -11.827 -1.544 5.135 1.00 96.94 169 ALA A CA 1
ATOM 1273 C C . ALA A 1 169 ? -12.976 -1.848 6.098 1.00 96.94 169 ALA A C 1
ATOM 1275 O O . ALA A 1 169 ? -14.133 -1.504 5.850 1.00 96.94 169 ALA A O 1
ATOM 1276 N N . PHE A 1 170 ? -12.626 -2.455 7.227 1.00 96.81 170 PHE A N 1
ATOM 1277 C CA . PHE A 1 170 ? -13.488 -2.645 8.386 1.00 96.81 170 PHE A CA 1
ATOM 1278 C C . PHE A 1 170 ? -13.015 -1.686 9.465 1.00 96.81 170 PHE A C 1
ATOM 1280 O O . PHE A 1 170 ? -11.858 -1.761 9.864 1.00 96.81 170 PHE A O 1
ATOM 1287 N N . ILE A 1 171 ? -13.876 -0.787 9.927 1.00 93.56 171 ILE A N 1
ATOM 1288 C CA . ILE A 1 171 ? -13.516 0.263 10.882 1.00 93.56 171 ILE A CA 1
ATOM 1289 C C . ILE A 1 171 ? -14.412 0.125 12.103 1.00 93.56 171 ILE A C 1
ATOM 1291 O O . ILE A 1 171 ? -15.636 0.095 11.986 1.00 93.56 171 ILE A O 1
ATOM 1295 N N . LYS A 1 172 ? -13.798 0.083 13.279 1.00 92.50 172 LYS A N 1
ATOM 1296 C CA . LYS A 1 172 ? -14.456 0.075 14.579 1.00 92.50 172 LYS A CA 1
ATOM 1297 C C . LYS A 1 172 ? -14.069 1.339 15.333 1.00 92.50 172 LYS A C 1
ATOM 1299 O O . LYS A 1 172 ? -12.887 1.564 15.570 1.00 92.50 172 LYS A O 1
ATOM 1304 N N . LEU A 1 173 ? -15.052 2.170 15.668 1.00 88.81 173 LEU A N 1
ATOM 1305 C CA . LEU A 1 173 ? -14.838 3.411 16.415 1.00 88.81 173 LEU A CA 1
ATOM 1306 C C . LEU A 1 173 ? -14.987 3.160 17.922 1.00 88.81 173 LEU A C 1
ATOM 1308 O O . LEU A 1 173 ? -15.880 2.423 18.337 1.00 88.81 173 LEU A O 1
ATOM 1312 N N . ASP A 1 174 ? -14.175 3.821 18.744 1.00 77.69 174 ASP A N 1
ATOM 1313 C CA . ASP A 1 174 ? -14.322 3.799 20.203 1.00 77.69 174 ASP A CA 1
ATOM 1314 C C . ASP A 1 174 ? -15.177 4.995 20.668 1.00 77.69 174 ASP A C 1
ATOM 1316 O O . ASP A 1 174 ? -14.731 6.136 20.541 1.00 77.69 174 ASP A O 1
ATOM 1320 N N . ARG A 1 175 ? -16.400 4.742 21.193 1.00 63.62 175 ARG A N 1
ATOM 1321 C CA . ARG A 1 175 ? -17.167 5.491 22.244 1.00 63.62 175 ARG A CA 1
ATOM 1322 C C . ARG A 1 175 ? -18.704 5.320 22.148 1.00 63.62 175 ARG A C 1
ATOM 1324 O O . ARG A 1 175 ? -19.281 5.187 21.077 1.00 63.62 175 ARG A O 1
ATOM 1331 N N . MET A 1 176 ? -19.359 5.424 23.316 1.00 51.00 176 MET A N 1
ATOM 1332 C CA . MET A 1 176 ? -20.766 5.138 23.705 1.00 51.00 176 MET A CA 1
ATOM 1333 C C . MET A 1 176 ? -21.939 5.789 22.925 1.00 51.00 176 MET A C 1
ATOM 1335 O O . MET A 1 176 ? -23.086 5.629 23.332 1.00 51.00 176 MET A O 1
ATOM 1339 N N . SER A 1 177 ? -21.731 6.478 21.799 1.00 54.16 177 SER A N 1
ATOM 1340 C CA . SER A 1 177 ? -22.840 6.919 20.921 1.00 54.16 177 SER A CA 1
ATOM 1341 C C . SER A 1 177 ? -22.520 6.720 19.433 1.00 54.16 177 SER A C 1
ATOM 1343 O O . SER A 1 177 ? -22.639 7.619 18.601 1.00 54.16 177 SER A O 1
ATOM 1345 N N . LEU A 1 178 ? -22.129 5.484 19.104 1.00 58.19 178 LEU A N 1
ATOM 1346 C CA . LEU A 1 178 ? -21.720 5.007 17.774 1.00 58.19 178 LEU A CA 1
ATOM 1347 C C . LEU A 1 178 ? -22.672 5.412 16.638 1.00 58.19 178 LEU A C 1
ATOM 1349 O O . LEU A 1 178 ? -22.214 5.796 15.568 1.00 58.19 178 LEU A O 1
ATOM 1353 N N . ALA A 1 179 ? -23.989 5.368 16.856 1.00 59.03 179 ALA A N 1
ATOM 1354 C CA . ALA A 1 179 ? -24.960 5.516 15.771 1.00 59.03 179 ALA A CA 1
ATOM 1355 C C . ALA A 1 179 ? -25.032 6.933 15.171 1.00 59.03 179 ALA A C 1
ATOM 1357 O O . ALA A 1 179 ? -25.233 7.067 13.964 1.00 59.03 179 ALA A O 1
ATOM 1358 N N . LEU A 1 180 ? -24.877 7.993 15.975 1.00 58.34 180 LEU A N 1
ATOM 1359 C CA . LEU A 1 180 ? -24.934 9.374 15.470 1.00 58.34 180 LEU A CA 1
ATOM 1360 C C . LEU A 1 180 ? -23.612 9.800 14.827 1.00 58.34 180 LEU A C 1
ATOM 1362 O O . LEU A 1 180 ? -23.626 10.393 13.749 1.00 58.34 180 LEU A O 1
ATOM 1366 N N . VAL A 1 181 ? -22.479 9.456 15.447 1.00 59.19 181 VAL A N 1
ATOM 1367 C CA . VAL A 1 181 ? -21.149 9.782 14.909 1.00 59.19 181 VAL A CA 1
ATOM 1368 C C . VAL A 1 181 ? -20.885 8.995 13.627 1.00 59.19 181 VAL A C 1
ATOM 1370 O O . VAL A 1 181 ? -20.459 9.583 12.638 1.00 59.19 181 VAL A O 1
ATOM 1373 N N . ALA A 1 182 ? -21.227 7.701 13.584 1.00 61.03 182 ALA A N 1
ATOM 1374 C CA . ALA A 1 182 ? -21.099 6.908 12.365 1.00 61.03 182 ALA A CA 1
ATOM 1375 C C . ALA A 1 182 ? -21.942 7.493 11.223 1.00 61.03 182 ALA A C 1
ATOM 1377 O O . ALA A 1 182 ? -21.411 7.705 10.140 1.00 61.03 182 ALA A O 1
ATOM 1378 N N . LYS A 1 183 ? -23.215 7.851 11.457 1.00 61.31 183 LYS A N 1
ATOM 1379 C CA . LYS A 1 183 ? -24.064 8.481 10.424 1.00 61.31 183 LYS A CA 1
ATOM 1380 C C . LYS A 1 183 ? -23.519 9.825 9.930 1.00 61.31 183 LYS A C 1
ATOM 1382 O O . LYS A 1 183 ? -23.652 10.123 8.748 1.00 61.31 183 LYS A O 1
ATOM 1387 N N . ALA A 1 184 ? -22.904 10.615 10.808 1.00 59.94 184 ALA A N 1
ATOM 1388 C CA . ALA A 1 184 ? -22.319 11.904 10.445 1.00 59.94 184 ALA A CA 1
ATOM 1389 C C . ALA A 1 184 ? -20.998 11.767 9.662 1.00 59.94 184 ALA A C 1
ATOM 1391 O O . ALA A 1 184 ? -20.716 12.579 8.784 1.00 59.94 184 ALA A O 1
ATOM 1392 N N . VAL A 1 185 ? -20.193 10.742 9.962 1.00 61.75 185 VAL A N 1
ATOM 1393 C CA . VAL A 1 185 ? -18.825 10.583 9.438 1.00 61.75 185 VAL A CA 1
ATOM 1394 C C . VAL A 1 185 ? -18.758 9.643 8.227 1.00 61.75 185 VAL A C 1
ATOM 1396 O O . VAL A 1 185 ? -17.915 9.827 7.349 1.00 61.75 185 VAL A O 1
ATOM 1399 N N . HIS A 1 186 ? -19.674 8.676 8.126 1.00 64.94 186 HIS A N 1
ATOM 1400 C CA . HIS A 1 186 ? -19.702 7.660 7.068 1.00 64.94 186 HIS A CA 1
ATOM 1401 C C . HIS A 1 186 ? -19.669 8.234 5.637 1.00 64.94 186 HIS A C 1
ATOM 1403 O O . HIS A 1 186 ? -18.887 7.721 4.832 1.00 64.94 186 HIS A O 1
ATOM 1409 N N . PRO A 1 187 ? -20.431 9.294 5.278 1.00 64.12 187 PRO A N 1
ATOM 1410 C CA . PRO A 1 187 ? -20.381 9.853 3.924 1.00 64.12 187 PRO A CA 1
ATOM 1411 C C . PRO A 1 187 ? -18.995 10.400 3.557 1.00 64.12 187 PRO A C 1
ATOM 1413 O O . PRO A 1 187 ? -18.511 10.170 2.450 1.00 64.12 187 PRO A O 1
ATOM 1416 N N . PHE A 1 188 ? -18.336 11.075 4.502 1.00 65.44 188 PHE A N 1
ATOM 1417 C CA . PHE A 1 188 ? -17.030 11.694 4.284 1.00 65.44 188 PHE A CA 1
ATOM 1418 C C . PHE A 1 188 ? -15.906 10.662 4.274 1.00 65.44 188 PHE A C 1
ATOM 1420 O O . PHE A 1 188 ? -15.041 10.720 3.401 1.00 65.44 188 PHE A O 1
ATOM 1427 N N . VAL A 1 189 ? -15.943 9.686 5.186 1.00 71.50 189 VAL A N 1
ATOM 1428 C CA . VAL A 1 189 ? -14.948 8.606 5.238 1.00 71.50 189 VAL A CA 1
ATOM 1429 C C . VAL A 1 189 ? -15.018 7.747 3.984 1.00 71.50 189 VAL A C 1
ATOM 1431 O O . VAL A 1 189 ? -13.978 7.474 3.397 1.00 71.50 189 VAL A O 1
ATOM 1434 N N . GLY A 1 190 ? -16.219 7.384 3.520 1.00 77.50 190 GLY A N 1
ATOM 1435 C CA . GLY A 1 190 ? -16.385 6.600 2.295 1.00 77.50 190 GLY A CA 1
ATOM 1436 C C . GLY A 1 190 ? -15.836 7.312 1.056 1.00 77.50 190 GLY A C 1
ATOM 1437 O O . GLY A 1 190 ? -14.998 6.754 0.356 1.00 77.50 190 GLY A O 1
ATOM 1438 N N . GLN A 1 191 ? -16.252 8.559 0.808 1.00 80.38 191 GLN A N 1
ATOM 1439 C CA . GLN A 1 191 ? -15.799 9.316 -0.370 1.00 80.38 191 GLN A CA 1
ATOM 1440 C C . GLN A 1 191 ? -14.301 9.635 -0.327 1.00 80.38 191 GLN A C 1
ATOM 1442 O O . GLN A 1 191 ? -13.613 9.517 -1.339 1.00 80.38 191 GLN A O 1
ATOM 1447 N N . THR A 1 192 ? -13.782 10.014 0.843 1.00 82.69 192 THR A N 1
ATOM 1448 C CA . THR A 1 192 ? -12.350 10.300 1.009 1.00 82.69 192 THR A CA 1
ATOM 1449 C C . THR A 1 192 ? -11.518 9.041 0.811 1.00 82.69 192 THR A C 1
ATOM 1451 O O . THR A 1 192 ? -10.501 9.087 0.127 1.00 82.69 192 THR A O 1
ATOM 1454 N N . ALA A 1 193 ? -11.954 7.904 1.358 1.00 85.94 193 ALA A N 1
ATOM 1455 C CA . ALA A 1 193 ? -11.242 6.643 1.204 1.00 85.94 193 ALA A CA 1
ATOM 1456 C C . ALA A 1 193 ? -11.225 6.161 -0.254 1.00 85.94 193 ALA A C 1
ATOM 1458 O O . ALA A 1 193 ? -10.172 5.761 -0.747 1.00 85.94 193 ALA A O 1
ATOM 1459 N N . ASP A 1 194 ? -12.356 6.250 -0.957 1.00 90.69 194 ASP A N 1
ATOM 1460 C CA . ASP A 1 194 ? -12.442 5.912 -2.380 1.00 90.69 194 ASP A CA 1
ATOM 1461 C C . ASP A 1 194 ? -11.525 6.785 -3.236 1.00 90.69 194 ASP A C 1
ATOM 1463 O O . ASP A 1 194 ? -10.808 6.279 -4.104 1.00 90.69 194 ASP A O 1
ATOM 1467 N N . ARG A 1 195 ? -11.546 8.100 -2.986 1.00 88.75 195 ARG A N 1
ATOM 1468 C CA . ARG A 1 195 ? -10.708 9.058 -3.702 1.00 88.75 195 ARG A CA 1
ATOM 1469 C C . ARG A 1 195 ? -9.235 8.804 -3.423 1.00 88.75 195 ARG A C 1
ATOM 1471 O O . ARG A 1 195 ? -8.475 8.656 -4.369 1.00 88.75 195 ARG A O 1
ATOM 1478 N N . ASN A 1 196 ? -8.847 8.670 -2.154 1.00 87.50 196 ASN A N 1
ATOM 1479 C CA . ASN A 1 196 ? -7.467 8.372 -1.777 1.00 87.50 196 ASN A CA 1
ATOM 1480 C C . ASN A 1 196 ? -6.978 7.079 -2.437 1.00 87.50 196 ASN A C 1
ATOM 1482 O O . ASN A 1 196 ? -5.854 7.040 -2.933 1.00 87.50 196 ASN A O 1
ATOM 1486 N N . PHE A 1 197 ? -7.816 6.037 -2.485 1.00 94.25 197 PHE A N 1
ATOM 1487 C CA . PHE A 1 197 ? -7.474 4.789 -3.165 1.00 94.25 197 PHE A CA 1
ATOM 1488 C C . PHE A 1 197 ? -7.317 4.987 -4.679 1.00 94.25 197 PHE A C 1
ATOM 1490 O O . PHE A 1 197 ? -6.319 4.556 -5.250 1.00 94.25 197 PHE A O 1
ATOM 1497 N N . THR A 1 198 ? -8.246 5.693 -5.323 1.00 93.25 198 THR A N 1
ATOM 1498 C CA . THR A 1 198 ? -8.197 5.962 -6.771 1.00 93.25 198 THR A CA 1
ATOM 1499 C C . THR A 1 198 ? -6.973 6.802 -7.151 1.00 93.25 198 THR A C 1
ATOM 1501 O O . THR A 1 198 ? -6.236 6.434 -8.066 1.00 93.25 198 THR A O 1
ATOM 1504 N N . ASP A 1 199 ? -6.707 7.880 -6.411 1.00 92.38 199 ASP A N 1
ATOM 1505 C CA . ASP A 1 199 ? -5.552 8.761 -6.612 1.00 92.38 199 ASP A CA 1
ATOM 1506 C C . ASP A 1 199 ? -4.233 7.999 -6.377 1.00 92.38 199 ASP A C 1
ATOM 1508 O O . ASP A 1 199 ? -3.281 8.138 -7.148 1.00 92.38 199 ASP A O 1
ATOM 1512 N N . THR A 1 200 ? -4.195 7.115 -5.371 1.00 94.44 200 THR A N 1
ATOM 1513 C CA . THR A 1 200 ? -3.063 6.205 -5.128 1.00 94.44 200 THR A CA 1
ATOM 1514 C C . THR A 1 200 ? -2.816 5.284 -6.322 1.00 94.44 200 THR A C 1
ATOM 1516 O O . THR A 1 200 ? -1.686 5.165 -6.793 1.00 94.44 200 THR A O 1
ATOM 1519 N N . MET A 1 201 ? -3.863 4.651 -6.850 1.00 96.44 201 MET A N 1
ATOM 1520 C CA . MET A 1 201 ? -3.742 3.721 -7.974 1.00 96.44 201 MET A CA 1
ATOM 1521 C C . MET A 1 201 ? -3.284 4.428 -9.255 1.00 96.44 201 MET A C 1
ATOM 1523 O O . MET A 1 201 ? -2.396 3.930 -9.953 1.00 96.44 201 MET A O 1
ATOM 1527 N N . LEU A 1 202 ? -3.818 5.619 -9.537 1.00 94.81 202 LEU A N 1
ATOM 1528 C CA . LEU A 1 202 ? -3.369 6.443 -10.659 1.00 94.81 202 LEU A CA 1
ATOM 1529 C C . LEU A 1 202 ? -1.893 6.825 -10.517 1.00 94.81 202 LEU A C 1
ATOM 1531 O O . LEU A 1 202 ? -1.127 6.743 -11.480 1.00 94.81 202 LEU A O 1
ATOM 1535 N N . PHE A 1 203 ? -1.474 7.203 -9.311 1.00 94.81 203 PHE A N 1
ATOM 1536 C CA . PHE A 1 203 ? -0.076 7.500 -9.051 1.00 94.81 203 PHE A CA 1
ATOM 1537 C C . PHE A 1 203 ? 0.829 6.290 -9.296 1.00 94.81 203 PHE A C 1
ATOM 1539 O O . PHE A 1 203 ? 1.851 6.427 -9.965 1.00 94.81 203 PHE A O 1
ATOM 1546 N N . VAL A 1 204 ? 0.447 5.104 -8.816 1.00 96.50 204 VAL A N 1
ATOM 1547 C CA . VAL A 1 204 ? 1.196 3.860 -9.050 1.00 96.50 204 VAL A CA 1
ATOM 1548 C C . VAL A 1 204 ? 1.346 3.572 -10.550 1.00 96.50 204 VAL A C 1
ATOM 1550 O O . VAL A 1 204 ? 2.426 3.172 -10.992 1.00 96.50 204 VAL A O 1
ATOM 1553 N N . SER A 1 205 ? 0.311 3.839 -11.351 1.00 96.56 205 SER A N 1
ATOM 1554 C CA . SER A 1 205 ? 0.387 3.725 -12.814 1.00 96.56 205 SER A CA 1
ATOM 1555 C C . SER A 1 205 ? 1.410 4.691 -13.420 1.00 96.56 205 SER A C 1
ATOM 1557 O O . SER A 1 205 ? 2.303 4.274 -14.159 1.00 96.56 205 SER A O 1
ATOM 1559 N N . ASN A 1 206 ? 1.348 5.972 -13.046 1.00 96.00 206 ASN A N 1
ATOM 1560 C CA . ASN A 1 206 ? 2.277 6.997 -13.532 1.00 96.00 206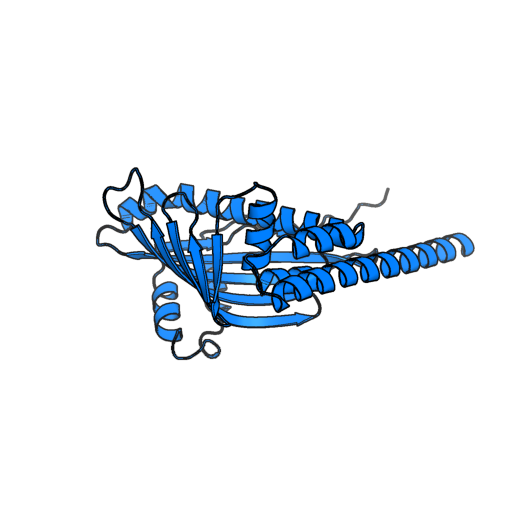 ASN A CA 1
ATOM 1561 C C . ASN A 1 206 ? 3.725 6.724 -13.107 1.00 96.00 206 ASN A C 1
ATOM 1563 O O . ASN A 1 206 ? 4.661 6.935 -13.885 1.00 96.00 206 ASN A O 1
ATOM 1567 N N . LEU A 1 207 ? 3.917 6.225 -11.886 1.00 96.56 207 LEU A N 1
ATOM 1568 C CA . LEU A 1 207 ? 5.221 5.822 -11.386 1.00 96.56 207 LEU A CA 1
ATOM 1569 C C . LEU A 1 207 ? 5.766 4.636 -12.188 1.00 96.56 207 LEU A C 1
ATOM 1571 O O . LEU A 1 207 ? 6.923 4.670 -12.592 1.00 96.56 207 LEU A O 1
ATOM 1575 N N . SER A 1 208 ? 4.933 3.635 -12.491 1.00 97.44 208 SER A N 1
ATOM 1576 C CA . SER A 1 208 ? 5.322 2.502 -13.339 1.00 97.44 208 SER A CA 1
ATOM 1577 C C . SER A 1 208 ? 5.678 2.924 -14.759 1.00 97.44 208 SER A C 1
ATOM 1579 O O . SER A 1 208 ? 6.659 2.431 -15.312 1.00 97.44 208 SER A O 1
ATOM 1581 N N . TYR A 1 209 ? 4.906 3.834 -15.350 1.00 96.69 209 TYR A N 1
ATOM 1582 C CA . TYR A 1 209 ? 5.209 4.392 -16.665 1.00 96.69 209 TYR A CA 1
ATOM 1583 C C . TYR A 1 209 ? 6.553 5.134 -16.656 1.00 96.69 209 TYR A C 1
ATOM 1585 O O . TYR A 1 209 ? 7.394 4.933 -17.532 1.00 96.69 209 TYR A O 1
ATOM 1593 N N . THR A 1 210 ? 6.788 5.953 -15.628 1.00 97.44 210 THR A N 1
ATOM 1594 C CA . THR A 1 210 ? 8.042 6.701 -15.475 1.00 97.44 210 THR A CA 1
ATOM 1595 C C . THR A 1 210 ? 9.219 5.761 -15.246 1.00 97.44 210 THR A C 1
ATOM 1597 O O . THR A 1 210 ? 10.245 5.921 -15.892 1.00 97.44 210 THR A O 1
ATOM 1600 N N . ALA A 1 211 ? 9.068 4.743 -14.401 1.00 97.94 211 ALA A N 1
ATOM 1601 C CA . ALA A 1 211 ? 10.072 3.708 -14.185 1.00 97.94 211 ALA A CA 1
ATOM 1602 C C . ALA A 1 211 ? 10.424 2.956 -15.476 1.00 97.94 211 ALA A C 1
ATOM 1604 O O . ALA A 1 211 ? 11.585 2.640 -15.712 1.00 97.94 211 ALA A O 1
ATOM 1605 N N . GLU A 1 212 ? 9.435 2.699 -16.334 1.00 96.94 212 GLU A N 1
ATOM 1606 C CA . GLU A 1 212 ? 9.656 2.040 -17.619 1.00 96.94 212 GLU A CA 1
ATOM 1607 C C . GLU A 1 212 ? 10.437 2.918 -18.610 1.00 96.94 212 GLU A C 1
ATOM 1609 O O . GLU A 1 212 ? 11.295 2.416 -19.335 1.00 96.94 212 GLU A O 1
ATOM 1614 N N . LYS A 1 213 ? 10.146 4.224 -18.656 1.00 97.38 213 LYS A N 1
ATOM 1615 C CA . LYS A 1 213 ? 10.718 5.142 -19.656 1.00 97.38 213 LYS A CA 1
ATOM 1616 C C . LYS A 1 213 ? 11.973 5.878 -19.192 1.00 97.38 213 LYS A C 1
ATOM 1618 O O . LYS A 1 213 ? 12.780 6.260 -20.033 1.00 97.38 213 LYS A O 1
ATOM 1623 N N . ARG A 1 214 ? 12.095 6.123 -17.890 1.00 97.88 214 ARG A N 1
ATOM 1624 C CA . ARG A 1 214 ? 13.101 6.980 -17.246 1.00 97.88 214 ARG A CA 1
ATOM 1625 C C . ARG A 1 214 ? 13.480 6.443 -15.854 1.00 97.88 214 ARG A C 1
ATOM 1627 O O . ARG A 1 214 ? 13.247 7.126 -14.849 1.00 97.88 214 ARG A O 1
ATOM 1634 N N . PRO A 1 215 ? 14.012 5.210 -15.750 1.00 98.12 215 PRO A N 1
ATOM 1635 C CA . PRO A 1 215 ? 14.382 4.616 -14.462 1.00 98.12 215 PRO A CA 1
ATOM 1636 C C . PRO A 1 215 ? 15.395 5.468 -13.676 1.00 98.12 215 PRO A C 1
ATOM 1638 O O . PRO A 1 215 ? 15.331 5.503 -12.450 1.00 98.12 215 PRO A O 1
ATOM 1641 N N . GLU A 1 216 ? 16.258 6.225 -14.358 1.00 98.06 216 GLU A N 1
ATOM 1642 C CA . GLU A 1 216 ? 17.232 7.141 -13.755 1.00 98.06 216 GLU A CA 1
ATOM 1643 C C . GLU A 1 216 ? 16.573 8.295 -12.982 1.00 98.06 216 GLU A C 1
ATOM 1645 O O . GLU A 1 216 ? 17.091 8.752 -11.965 1.00 98.06 216 GLU A O 1
ATOM 1650 N N . ALA A 1 217 ? 15.392 8.750 -13.420 1.00 96.19 217 ALA A N 1
ATOM 1651 C CA . ALA A 1 217 ? 14.644 9.780 -12.705 1.00 96.19 217 ALA A CA 1
ATOM 1652 C C . ALA A 1 217 ? 14.092 9.240 -11.377 1.00 96.19 217 ALA A C 1
ATOM 1654 O O . ALA A 1 217 ? 14.104 9.944 -10.368 1.00 96.19 217 ALA A O 1
ATOM 1655 N N . ILE A 1 218 ? 13.646 7.978 -11.364 1.00 97.31 218 ILE A N 1
ATOM 1656 C CA . ILE A 1 218 ? 13.196 7.304 -10.138 1.00 97.31 218 ILE A CA 1
ATOM 1657 C C . ILE A 1 218 ? 14.376 7.050 -9.202 1.00 97.31 218 ILE A C 1
ATOM 1659 O O . ILE A 1 218 ? 14.242 7.212 -7.991 1.00 97.31 218 ILE A O 1
ATOM 1663 N N . GLU A 1 219 ? 15.536 6.697 -9.753 1.00 97.69 219 GLU A N 1
ATOM 1664 C CA . GLU A 1 219 ? 16.764 6.535 -8.982 1.00 97.69 219 GLU A CA 1
ATOM 1665 C C . GLU A 1 219 ? 17.190 7.828 -8.288 1.00 97.69 219 GLU A C 1
ATOM 1667 O O . GLU A 1 219 ? 17.462 7.805 -7.087 1.00 97.69 219 GLU A O 1
ATOM 1672 N N . GLN A 1 220 ? 17.174 8.958 -8.996 1.00 95.88 220 GLN A N 1
ATOM 1673 C CA . GLN A 1 220 ? 17.511 10.248 -8.400 1.00 95.88 220 GLN A CA 1
ATOM 1674 C C . GLN A 1 220 ? 16.563 10.600 -7.246 1.00 95.88 220 GLN A C 1
ATOM 1676 O O . GLN A 1 220 ? 17.023 10.925 -6.152 1.00 95.88 220 GLN A O 1
ATOM 1681 N N . VAL A 1 221 ? 15.248 10.442 -7.450 1.00 94.38 221 VAL A N 1
ATOM 1682 C CA . VAL A 1 221 ? 14.258 10.626 -6.375 1.00 94.38 221 VAL A CA 1
ATOM 1683 C C . VAL A 1 221 ? 14.569 9.700 -5.201 1.00 94.38 221 VAL A C 1
ATOM 1685 O O . VAL A 1 221 ? 14.576 10.140 -4.055 1.00 94.38 221 VAL A O 1
ATOM 1688 N N . ALA A 1 222 ? 14.881 8.428 -5.464 1.00 95.94 222 ALA A N 1
ATOM 1689 C CA . ALA A 1 222 ? 15.223 7.473 -4.420 1.00 95.94 222 ALA A CA 1
ATOM 1690 C C . ALA A 1 222 ? 16.434 7.917 -3.594 1.00 95.94 222 ALA A C 1
ATOM 1692 O O . ALA A 1 222 ? 16.368 7.846 -2.369 1.00 95.94 222 ALA A O 1
ATOM 1693 N N . ILE A 1 223 ? 17.501 8.402 -4.232 1.00 94.81 223 ILE A N 1
ATOM 1694 C CA . ILE A 1 223 ? 18.714 8.899 -3.563 1.00 94.81 223 ILE A CA 1
ATOM 1695 C C . ILE A 1 223 ? 18.396 10.072 -2.622 1.00 94.81 223 ILE A C 1
ATOM 1697 O O . ILE A 1 223 ? 18.940 10.137 -1.515 1.00 94.81 223 ILE A O 1
ATOM 1701 N N . ASP A 1 224 ? 17.471 10.947 -3.015 1.00 93.62 224 ASP A N 1
ATOM 1702 C CA . ASP A 1 224 ? 17.105 12.139 -2.248 1.00 93.62 224 ASP A CA 1
ATOM 1703 C C . ASP A 1 224 ? 16.142 11.850 -1.074 1.00 93.62 224 ASP A C 1
ATOM 1705 O O . ASP A 1 224 ? 16.016 12.661 -0.148 1.00 93.62 224 ASP A O 1
ATOM 1709 N N . MET A 1 225 ? 15.516 10.665 -1.032 1.00 93.56 225 MET A N 1
ATOM 1710 C CA . MET A 1 225 ? 14.643 10.208 0.062 1.00 93.56 225 MET A CA 1
ATOM 1711 C C . MET A 1 225 ? 15.438 9.741 1.296 1.00 93.56 225 MET A C 1
ATOM 1713 O O . MET A 1 225 ? 15.530 8.550 1.626 1.00 93.56 225 MET A O 1
ATOM 1717 N N . LYS A 1 226 ? 16.020 10.701 2.022 1.00 86.81 226 LYS A N 1
ATOM 1718 C CA . LYS A 1 226 ? 16.844 10.450 3.223 1.00 86.81 226 LYS A CA 1
ATOM 1719 C C . LYS A 1 226 ? 16.068 9.883 4.419 1.00 86.81 226 LYS A C 1
ATOM 1721 O O . LYS A 1 226 ? 16.695 9.310 5.304 1.00 86.81 226 LYS A O 1
ATOM 1726 N N . ASN A 1 227 ? 14.738 10.003 4.436 1.00 87.44 227 ASN A N 1
ATOM 1727 C CA . ASN A 1 227 ? 13.892 9.468 5.511 1.00 87.44 227 ASN A CA 1
ATOM 1728 C C . ASN A 1 227 ? 13.591 7.968 5.370 1.00 87.44 227 ASN A C 1
ATOM 1730 O O . ASN A 1 227 ? 13.046 7.366 6.292 1.00 87.44 227 ASN A O 1
ATOM 1734 N N . LEU A 1 228 ? 13.940 7.359 4.234 1.00 93.12 228 LEU A N 1
ATOM 1735 C CA . LEU A 1 228 ? 13.895 5.910 4.053 1.00 93.12 228 LEU A CA 1
ATOM 1736 C C . LEU A 1 228 ? 15.229 5.287 4.463 1.00 93.12 228 LEU A C 1
ATOM 1738 O O . LEU A 1 228 ? 16.268 5.947 4.469 1.00 93.12 228 LEU A O 1
ATOM 1742 N N . ASP A 1 229 ? 15.238 3.998 4.772 1.00 92.94 229 ASP A N 1
ATOM 1743 C CA . ASP A 1 229 ? 16.494 3.276 4.933 1.00 92.94 229 ASP A CA 1
ATOM 1744 C C . ASP A 1 229 ? 17.075 2.848 3.575 1.00 92.94 229 ASP A C 1
ATOM 1746 O O . ASP A 1 229 ? 16.441 2.921 2.517 1.00 92.94 229 ASP A O 1
ATOM 1750 N N . GLN A 1 230 ? 18.341 2.434 3.598 1.00 94.38 230 GLN A N 1
ATOM 1751 C CA . GLN A 1 230 ? 19.057 2.058 2.385 1.00 94.38 230 GLN A CA 1
ATOM 1752 C C . GLN A 1 230 ? 18.421 0.864 1.647 1.00 94.38 230 GLN A C 1
ATOM 1754 O O . GLN A 1 230 ? 18.271 0.978 0.427 1.00 94.38 230 GLN A O 1
ATOM 1759 N N . PRO A 1 231 ? 18.002 -0.233 2.315 1.00 94.94 231 PRO A N 1
ATOM 1760 C CA . PRO A 1 231 ? 17.343 -1.349 1.639 1.00 94.94 231 PRO A CA 1
ATOM 1761 C C . PRO A 1 231 ? 16.097 -0.942 0.848 1.00 94.94 231 PRO A C 1
ATOM 1763 O O . PRO A 1 231 ? 15.931 -1.384 -0.288 1.00 94.94 231 PRO A O 1
ATOM 1766 N N . ARG A 1 232 ? 15.242 -0.063 1.390 1.00 95.75 232 ARG A N 1
ATOM 1767 C CA . ARG A 1 232 ? 14.021 0.377 0.693 1.00 95.75 232 ARG A CA 1
ATOM 1768 C C . ARG A 1 232 ? 14.317 1.278 -0.496 1.00 95.75 232 ARG A C 1
ATOM 1770 O O . ARG A 1 232 ? 13.725 1.083 -1.556 1.00 95.75 232 ARG A O 1
ATOM 1777 N N . ARG A 1 233 ? 15.276 2.203 -0.368 1.00 96.94 233 ARG A N 1
ATOM 1778 C CA . ARG A 1 233 ? 15.751 3.002 -1.513 1.00 96.94 233 ARG A CA 1
ATOM 1779 C C . ARG A 1 233 ? 16.287 2.111 -2.632 1.00 96.94 233 ARG A C 1
ATOM 1781 O O . ARG A 1 233 ? 15.889 2.263 -3.782 1.00 96.94 233 ARG A O 1
ATOM 1788 N N . GLN A 1 234 ? 17.149 1.152 -2.293 1.00 97.62 234 GLN A N 1
ATOM 1789 C CA . GLN A 1 234 ? 17.706 0.205 -3.262 1.00 97.62 234 GLN A CA 1
ATOM 1790 C C . GLN A 1 234 ? 16.627 -0.688 -3.882 1.00 97.62 234 GLN A C 1
ATOM 1792 O O . GLN A 1 234 ? 16.680 -0.971 -5.076 1.00 97.62 234 GLN A O 1
ATOM 1797 N N . GLY A 1 235 ? 15.628 -1.096 -3.096 1.00 97.75 235 GLY A N 1
ATOM 1798 C CA . GLY A 1 235 ? 14.467 -1.835 -3.579 1.00 97.75 235 GLY A CA 1
ATOM 1799 C C . GLY A 1 235 ? 13.681 -1.061 -4.638 1.00 97.75 235 GLY A C 1
ATOM 1800 O O . GLY A 1 235 ? 13.379 -1.625 -5.690 1.00 97.75 235 GLY A O 1
ATOM 1801 N N . LEU A 1 236 ? 13.434 0.236 -4.414 1.00 98.12 236 LEU A N 1
ATOM 1802 C CA . LEU A 1 236 ? 12.749 1.092 -5.387 1.00 98.12 236 LEU A CA 1
ATOM 1803 C C . LEU A 1 236 ? 13.561 1.237 -6.677 1.00 98.12 236 LEU A C 1
ATOM 1805 O O . LEU A 1 236 ? 13.011 1.068 -7.763 1.00 98.12 236 LEU A O 1
ATOM 1809 N N . ILE A 1 237 ? 14.867 1.498 -6.561 1.00 98.38 237 ILE A N 1
ATOM 1810 C CA . ILE A 1 237 ? 15.776 1.605 -7.712 1.00 98.38 237 ILE A CA 1
ATOM 1811 C C . ILE A 1 237 ? 15.745 0.307 -8.523 1.00 98.38 237 ILE A C 1
ATOM 1813 O O . ILE A 1 237 ? 15.524 0.323 -9.733 1.00 98.38 237 ILE A O 1
ATOM 1817 N N . LYS A 1 238 ? 15.896 -0.840 -7.852 1.00 98.44 238 LYS A N 1
ATOM 1818 C CA . LYS A 1 238 ? 15.851 -2.157 -8.493 1.00 98.44 238 LYS A CA 1
ATOM 1819 C C . LYS A 1 238 ? 14.526 -2.381 -9.225 1.00 98.44 238 LYS A C 1
ATOM 1821 O O . LYS A 1 238 ? 14.549 -2.776 -10.389 1.00 98.44 238 LYS A O 1
ATOM 1826 N N . ALA A 1 239 ? 13.396 -2.108 -8.573 1.00 98.00 239 ALA A N 1
ATOM 1827 C CA . ALA A 1 239 ? 12.076 -2.254 -9.180 1.00 98.00 239 ALA A CA 1
ATOM 1828 C C . ALA A 1 239 ? 11.914 -1.345 -10.411 1.00 98.00 239 ALA A C 1
ATOM 1830 O O . ALA A 1 239 ? 11.353 -1.771 -11.422 1.00 98.00 239 ALA A O 1
ATOM 1831 N N . ALA A 1 240 ? 12.458 -0.124 -10.369 1.00 98.38 240 ALA A N 1
ATOM 1832 C CA . ALA A 1 240 ? 12.404 0.800 -11.494 1.00 98.38 240 ALA A CA 1
ATOM 1833 C C . ALA A 1 240 ? 13.171 0.275 -12.719 1.00 98.38 240 ALA A C 1
ATOM 1835 O O . ALA A 1 240 ? 12.620 0.203 -13.817 1.00 98.38 240 ALA A O 1
ATOM 1836 N N . TYR A 1 241 ? 14.411 -0.184 -12.533 1.00 98.44 241 TYR A N 1
ATOM 1837 C CA . TYR A 1 241 ? 15.198 -0.757 -13.630 1.00 98.44 241 TYR A CA 1
ATOM 1838 C C . TYR A 1 241 ? 14.622 -2.076 -14.162 1.00 98.44 241 TYR A C 1
ATOM 1840 O O . TYR A 1 241 ? 14.714 -2.341 -15.362 1.00 98.44 241 TYR A O 1
ATOM 1848 N N . GLN A 1 242 ? 13.974 -2.879 -13.312 1.00 97.44 242 GLN A N 1
ATOM 1849 C CA . GLN A 1 242 ? 13.220 -4.056 -13.755 1.00 97.44 242 GLN A CA 1
ATOM 1850 C C . GLN A 1 242 ? 12.034 -3.671 -14.652 1.00 97.44 242 GLN A C 1
ATOM 1852 O O . GLN A 1 242 ? 11.814 -4.322 -15.673 1.00 97.44 242 GLN A O 1
ATOM 1857 N N . CYS A 1 243 ? 11.315 -2.587 -14.332 1.00 96.75 243 CYS A N 1
ATOM 1858 C CA . CYS A 1 243 ? 10.254 -2.065 -15.199 1.00 96.75 243 CYS A CA 1
ATOM 1859 C C . CYS A 1 243 ? 10.797 -1.650 -16.568 1.00 96.75 243 CYS A C 1
ATOM 1861 O O . CYS A 1 243 ? 10.204 -1.998 -17.587 1.00 96.75 243 CYS A O 1
ATOM 1863 N N . ALA A 1 244 ? 11.926 -0.937 -16.596 1.00 97.75 244 ALA A N 1
ATOM 1864 C CA . ALA A 1 244 ? 12.559 -0.501 -17.837 1.00 97.75 244 ALA A CA 1
ATOM 1865 C C . ALA A 1 244 ? 12.994 -1.680 -18.717 1.00 97.75 244 ALA A C 1
ATOM 1867 O O . ALA A 1 244 ? 12.762 -1.671 -19.927 1.00 97.75 244 ALA A O 1
ATOM 1868 N N . GLU A 1 245 ? 13.585 -2.720 -18.122 1.00 96.62 245 GLU A N 1
ATOM 1869 C CA . GLU A 1 245 ? 13.956 -3.934 -18.856 1.00 96.62 245 GLU A CA 1
ATOM 1870 C C . GLU A 1 245 ? 12.723 -4.659 -19.407 1.00 96.62 245 GLU A C 1
ATOM 1872 O O . GLU A 1 245 ? 12.666 -4.958 -20.600 1.00 96.62 245 GLU A O 1
ATOM 1877 N N . ALA A 1 246 ? 11.688 -4.858 -18.586 1.00 93.19 246 ALA A N 1
ATOM 1878 C CA . ALA A 1 246 ? 10.434 -5.463 -19.033 1.00 93.19 246 ALA A CA 1
ATOM 1879 C C . ALA A 1 246 ? 9.746 -4.646 -20.147 1.00 93.19 246 ALA A C 1
ATOM 1881 O O . ALA A 1 246 ? 9.137 -5.217 -21.056 1.00 93.19 246 ALA A O 1
ATOM 1882 N N . GLY A 1 247 ? 9.859 -3.314 -20.103 1.00 93.06 247 GLY A N 1
ATOM 1883 C CA . GLY A 1 247 ? 9.442 -2.395 -21.165 1.00 93.06 247 GLY A CA 1
ATOM 1884 C C . GLY A 1 247 ? 10.130 -2.679 -22.491 1.00 93.06 247 GLY A C 1
ATOM 1885 O O . GLY A 1 247 ? 9.457 -2.949 -23.487 1.00 93.06 247 GLY A O 1
ATOM 1886 N N . ARG A 1 248 ? 11.467 -2.697 -22.487 1.00 94.19 248 ARG A N 1
ATOM 1887 C CA . ARG A 1 248 ? 12.278 -2.987 -23.681 1.00 94.19 248 ARG A CA 1
ATOM 1888 C C . ARG A 1 248 ? 11.951 -4.351 -24.283 1.00 94.19 248 ARG A C 1
ATOM 1890 O O . ARG A 1 248 ? 11.759 -4.457 -25.492 1.00 94.19 248 ARG A O 1
ATOM 1897 N N . GLN A 1 249 ? 11.847 -5.389 -23.452 1.00 91.69 249 GLN A N 1
ATOM 1898 C CA . GLN A 1 249 ? 11.535 -6.746 -23.918 1.00 91.69 249 GLN A CA 1
ATOM 1899 C C . GLN A 1 249 ? 10.150 -6.835 -24.572 1.00 91.69 249 GLN A C 1
ATOM 1901 O O . GLN A 1 249 ? 9.981 -7.486 -25.609 1.00 91.69 249 GLN A O 1
ATOM 1906 N N . TRP A 1 250 ? 9.162 -6.141 -24.005 1.00 90.31 250 TRP A N 1
ATOM 1907 C CA . TRP A 1 250 ? 7.825 -6.052 -24.587 1.00 90.31 250 TRP A CA 1
ATOM 1908 C C . TRP A 1 250 ? 7.840 -5.344 -25.953 1.00 90.31 250 TRP A C 1
ATOM 1910 O O . TRP A 1 250 ? 7.267 -5.860 -26.915 1.00 90.31 250 TRP A O 1
ATOM 1920 N N . GLU A 1 251 ? 8.547 -4.216 -26.083 1.00 90.00 251 GLU A N 1
ATOM 1921 C CA . GLU A 1 251 ? 8.667 -3.475 -27.350 1.00 90.00 251 GLU A CA 1
ATOM 1922 C C . GLU A 1 251 ? 9.351 -4.302 -28.451 1.00 90.00 251 GLU A C 1
ATOM 1924 O O . GLU A 1 251 ? 8.879 -4.334 -29.594 1.00 90.00 251 GLU A O 1
ATOM 1929 N N . LEU A 1 252 ? 10.420 -5.029 -28.108 1.00 90.06 252 LEU A N 1
ATOM 1930 C CA . LEU A 1 252 ? 11.116 -5.935 -29.027 1.00 90.06 252 LEU A CA 1
ATOM 1931 C C . LEU A 1 252 ? 10.205 -7.070 -29.509 1.00 90.06 252 LEU A C 1
ATOM 1933 O O . LEU A 1 252 ? 10.141 -7.353 -30.709 1.00 90.06 252 LEU A O 1
ATOM 1937 N N . THR A 1 253 ? 9.473 -7.697 -28.586 1.00 88.19 253 THR A N 1
ATOM 1938 C CA . THR A 1 253 ? 8.547 -8.796 -28.901 1.00 88.19 253 THR A CA 1
ATOM 1939 C C . THR A 1 253 ? 7.426 -8.321 -29.820 1.00 88.19 253 THR A C 1
ATOM 1941 O O . THR A 1 253 ? 7.144 -8.959 -30.836 1.00 88.19 253 THR A O 1
ATOM 1944 N N . ARG A 1 254 ? 6.843 -7.155 -29.522 1.00 86.31 254 ARG A N 1
ATOM 1945 C CA . ARG A 1 254 ? 5.781 -6.551 -30.329 1.00 86.31 254 ARG A CA 1
ATOM 1946 C C . ARG A 1 254 ? 6.261 -6.185 -31.733 1.00 86.31 254 ARG A C 1
ATOM 1948 O O . ARG A 1 254 ? 5.568 -6.456 -32.710 1.00 86.31 254 ARG A O 1
ATOM 1955 N N . THR A 1 255 ? 7.455 -5.604 -31.843 1.00 86.50 255 THR A N 1
ATOM 1956 C CA . THR A 1 255 ? 8.052 -5.248 -33.140 1.00 86.50 255 THR A CA 1
ATOM 1957 C C . THR A 1 255 ? 8.296 -6.498 -33.985 1.00 86.50 255 THR A C 1
ATOM 1959 O O . THR A 1 255 ? 7.954 -6.522 -35.165 1.00 86.50 255 THR A O 1
ATOM 1962 N N . ARG A 1 256 ? 8.807 -7.579 -33.377 1.00 85.19 256 ARG A N 1
ATOM 1963 C CA . ARG A 1 256 ? 8.994 -8.869 -34.057 1.00 85.19 256 ARG A CA 1
ATOM 1964 C C . ARG A 1 256 ? 7.670 -9.444 -34.572 1.00 85.19 256 ARG A C 1
ATOM 1966 O O . ARG A 1 256 ? 7.625 -9.903 -35.710 1.00 85.19 256 ARG A O 1
ATOM 1973 N N . GLN A 1 257 ? 6.613 -9.420 -33.760 1.00 81.94 257 GLN A N 1
ATOM 1974 C CA . GLN A 1 257 ? 5.289 -9.912 -34.158 1.00 81.94 257 GLN A CA 1
ATOM 1975 C C . GLN A 1 257 ? 4.718 -9.118 -35.342 1.00 81.94 257 GLN A C 1
ATOM 1977 O O . GLN A 1 257 ? 4.302 -9.722 -36.327 1.00 81.94 257 GLN A O 1
ATOM 1982 N N . ALA A 1 258 ? 4.797 -7.784 -35.305 1.00 82.56 258 ALA A N 1
ATOM 1983 C CA . ALA A 1 258 ? 4.330 -6.933 -36.400 1.00 82.56 258 ALA A CA 1
ATOM 1984 C C . ALA A 1 258 ? 5.070 -7.208 -37.727 1.00 82.56 258 ALA A C 1
ATOM 1986 O O . ALA A 1 258 ? 4.452 -7.265 -38.793 1.00 82.56 258 ALA A O 1
ATOM 1987 N N . SER A 1 259 ? 6.387 -7.439 -37.679 1.00 79.75 259 SER A N 1
ATOM 1988 C CA . SER A 1 259 ? 7.175 -7.789 -38.870 1.00 79.75 259 SER A CA 1
ATOM 1989 C C . SER A 1 259 ? 6.776 -9.145 -39.472 1.00 79.75 259 SER A C 1
ATOM 1991 O O . SER A 1 259 ? 6.722 -9.284 -40.695 1.00 79.75 259 SER A O 1
ATOM 1993 N N . LEU A 1 260 ? 6.456 -10.141 -38.636 1.00 79.38 260 LEU A N 1
ATOM 1994 C CA . LEU A 1 260 ? 5.994 -11.463 -39.085 1.00 79.38 260 LEU A CA 1
ATOM 1995 C C . LEU A 1 260 ? 4.603 -11.401 -39.737 1.00 79.38 260 LEU A C 1
ATOM 1997 O O . LEU A 1 260 ? 4.376 -12.050 -40.755 1.00 79.38 260 LEU A O 1
ATOM 2001 N N . GLU A 1 261 ? 3.692 -10.588 -39.200 1.00 78.88 261 GLU A N 1
ATOM 2002 C CA . GLU A 1 261 ? 2.362 -10.364 -39.788 1.00 78.88 261 GLU A CA 1
ATOM 2003 C C . GLU A 1 261 ? 2.428 -9.649 -41.143 1.00 78.88 261 GLU A C 1
ATOM 2005 O O . GLU A 1 261 ? 1.617 -9.920 -42.027 1.00 78.88 261 GLU A O 1
ATOM 2010 N N . THR A 1 262 ? 3.408 -8.760 -41.322 1.00 73.25 262 THR A N 1
ATOM 2011 C CA . THR A 1 262 ? 3.603 -8.011 -42.574 1.00 73.25 262 THR A CA 1
ATOM 2012 C C . THR A 1 262 ? 4.240 -8.870 -43.672 1.00 73.25 262 THR A C 1
ATOM 2014 O O . THR A 1 262 ? 3.987 -8.636 -44.844 1.00 73.25 262 THR A O 1
ATOM 2017 N N . THR A 1 263 ? 5.035 -9.881 -43.306 1.00 70.19 263 THR A N 1
ATOM 2018 C CA . THR A 1 263 ? 5.718 -10.780 -44.262 1.00 70.19 263 THR A CA 1
ATOM 2019 C C . THR A 1 263 ? 4.809 -11.916 -44.763 1.00 70.19 263 THR A C 1
ATOM 2021 O O . THR A 1 263 ? 5.066 -12.493 -45.813 1.00 70.19 263 THR A O 1
ATOM 2024 N N . ASN A 1 264 ? 3.739 -12.236 -44.027 1.00 60.78 264 ASN A N 1
ATOM 2025 C CA . ASN A 1 264 ? 2.755 -13.274 -44.374 1.00 60.78 264 ASN A CA 1
ATOM 2026 C C . ASN A 1 264 ? 1.518 -12.737 -45.133 1.00 60.78 264 ASN A C 1
ATOM 2028 O O . ASN A 1 264 ? 0.529 -13.461 -45.268 1.00 60.78 264 ASN A O 1
ATOM 2032 N N . ARG A 1 265 ? 1.545 -11.480 -45.592 1.00 53.34 265 ARG A N 1
ATOM 2033 C CA . ARG A 1 265 ? 0.530 -10.870 -46.466 1.00 53.34 265 ARG A CA 1
ATOM 2034 C C . ARG A 1 265 ? 1.125 -10.572 -47.831 1.00 53.34 265 ARG A C 1
ATOM 2036 O O . ARG A 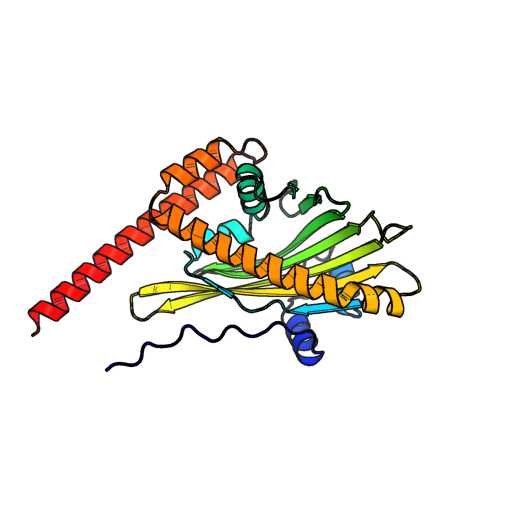1 265 ? 0.363 -10.709 -48.810 1.00 53.34 265 ARG A O 1
#

Secondary structure (DSSP, 8-state):
---PPPPPPPPPPB--HHHHHHHHHHS-TTTS-TTTHHHHHHHHHS-SEEEEPPPEEEE--HHHHHHHHH-HHHHHHHHHHTTS---EEEE-SSSEEEEE-SSSEEEEEEEEEEEEEGGGEEEEEEEEEEEE--TT-SS-EEEEEEEEEEEEEEE-TTS-EEEEEEEEEEEEEESS-HHHHHHHHHHHHHHHHHHHHHHHHHHHHHHHHHHHH-HHHHHHHHHH-TTS-HHHHHHHHHHHHHHHHHHHHHHHHHHHHHHHHHHT-

Foldseek 3Di:
DDDDDDDDDWAAKDQDPVVLVVVLVVDPLVQFDPVCSVVVCVLSVDFLGKIKAIKDKFQFDLLLVLLCVLVVQVLVLLCVLVVNAPWHWADPDNFKTWIDRVQFKTWMKGFGDWDADPQRQIWTWIWMWIWGDDPPDPDIKIKIKIKIKGKGWDADPLRGIMMIIIMMMGMHIDDDPSPVVSVVCVVVCRVVVNVVVNVSRVVNNVLLVCLQVPLVVQLVSLVVSPSDDPVSSVSSSVSSPVSNVVNVVSVVVSVVVVVVVVVVD

Sequence (265 aa):
MATAARAGESSEASTSEATQAESRRSIPLAKIDPQFRPAVAAVLADPTIFRRMPTSVVDCRPELFTFLALNPEVMVEIWRHLGVSQVTLTRIDERTCKISDGAGTTGTIIVVEQTCEEGAQNRIVMLASGSFEGKPFQQPISAQCVLVLTSGSKEETNGRRFVAARMDAFIKLDRMSLALVAKAVHPFVGQTADRNFTDTMLFVSNLSYTAEKRPEAIEQVAIDMKNLDQPRRQGLIKAAYQCAEAGRQWELTRTRQASLETTNR

Radius of gyration: 20.36 Å; chains: 1; bounding box: 44×39×70 Å